Protein AF-A0A1G2I1V4-F1 (afdb_monomer_lite)

Foldseek 3Di:
DDPVVVVVVVVVVVVVVVVVVVVVVVVVVVVVVVVVVVVVVQVVVCVVVVHHSVVVVVVVVVVPDDPPDDDDDDDDDPDDDDDPDDPPPPDPDPQDACLALLLLLLVQQVVCCVVPVPDFDFLVSSVVSCCVVPVVSVVVPDVCRSVVSLVVCCVVQQKPWDFDDDDPDTTIGIHGDPNVVVSNVCNVVVVVD

Secondary structure (DSSP, 8-state):
--HHHHHHHHHHHHHHHHHHHHHHHHHHHHHHHHHHHHHHHHHHHHHHHTS-HHHHHHHHHHHTS-----------PPPPP----PPP---------TTSHHHHHHHHHHHHHHH-TT----HHHHHHHHHHH-TTTTTTS-TTHHHHHHHHHHHTTSEEEEEEEETTEEEEEEEE-HHHHHHHHHHHHTT--

Radius of gyration: 27.49 Å; chains: 1; bounding box: 77×51×75 Å

Structure (mmCIF, N/CA/C/O backbone):
data_AF-A0A1G2I1V4-F1
#
_entry.id   AF-A0A1G2I1V4-F1
#
loop_
_atom_site.group_PDB
_atom_site.id
_atom_site.type_symbol
_atom_site.label_atom_id
_atom_site.label_alt_id
_atom_site.label_comp_id
_atom_site.label_asym_id
_atom_site.label_entity_id
_atom_site.label_seq_id
_atom_site.pdbx_PDB_ins_code
_atom_site.Cartn_x
_atom_site.Cartn_y
_atom_site.Cartn_z
_atom_site.occupancy
_atom_site.B_iso_or_equiv
_atom_site.auth_seq_id
_atom_site.auth_comp_id
_atom_site.auth_asym_id
_atom_site.auth_atom_id
_atom_site.pdbx_PDB_model_num
ATOM 1 N N . MET A 1 1 ? 41.730 14.228 -43.539 1.00 66.75 1 MET A N 1
ATOM 2 C CA . MET A 1 1 ? 40.470 13.572 -43.127 1.00 66.75 1 MET A CA 1
ATOM 3 C C . MET A 1 1 ? 39.896 12.929 -44.379 1.00 66.75 1 MET A C 1
ATOM 5 O O . MET A 1 1 ? 39.747 13.649 -45.361 1.00 66.75 1 MET A O 1
ATOM 9 N N . ASN A 1 2 ? 39.733 11.602 -44.407 1.00 92.94 2 ASN A N 1
ATOM 10 C CA . ASN A 1 2 ? 39.357 10.891 -45.629 1.00 92.94 2 ASN A CA 1
ATOM 11 C C . ASN A 1 2 ? 37.846 11.032 -45.881 1.00 92.94 2 ASN A C 1
ATOM 13 O O . ASN A 1 2 ? 37.057 11.146 -44.941 1.00 92.94 2 ASN A O 1
ATOM 17 N N . ARG A 1 3 ? 37.429 11.052 -47.150 1.00 92.69 3 ARG A N 1
ATOM 18 C CA . ARG A 1 3 ? 36.011 11.195 -47.526 1.00 92.69 3 ARG A CA 1
ATOM 19 C C . ARG A 1 3 ? 35.163 10.055 -46.952 1.00 92.69 3 ARG A C 1
ATOM 21 O O . ARG A 1 3 ? 34.032 10.285 -46.534 1.00 92.69 3 ARG A O 1
ATOM 28 N N . GLU A 1 4 ? 35.725 8.852 -46.910 1.00 94.38 4 GLU A N 1
ATOM 29 C CA . GLU A 1 4 ? 35.079 7.654 -46.366 1.00 94.38 4 GLU A CA 1
ATOM 30 C C . GLU A 1 4 ? 34.812 7.774 -44.860 1.00 94.38 4 GLU A C 1
ATOM 32 O O . GLU A 1 4 ? 33.705 7.470 -44.419 1.00 94.38 4 GLU A O 1
ATOM 37 N N . ASP A 1 5 ? 35.751 8.334 -44.090 1.00 92.56 5 ASP A N 1
ATOM 38 C CA . ASP A 1 5 ? 35.584 8.548 -42.645 1.00 92.56 5 ASP A CA 1
ATOM 39 C C . ASP A 1 5 ? 34.426 9.510 -42.345 1.00 92.56 5 ASP A C 1
ATOM 41 O O . ASP A 1 5 ? 33.649 9.312 -41.410 1.00 92.56 5 ASP A O 1
ATOM 45 N N . ILE A 1 6 ? 34.295 10.573 -43.148 1.00 91.38 6 ILE A N 1
ATOM 46 C CA . ILE A 1 6 ? 33.218 11.560 -43.003 1.00 91.38 6 ILE A CA 1
ATOM 47 C C . ILE A 1 6 ? 31.864 10.901 -43.290 1.00 91.38 6 ILE A C 1
ATOM 49 O O . ILE A 1 6 ? 30.918 11.088 -42.523 1.00 91.38 6 ILE A O 1
ATOM 53 N N . LEU A 1 7 ? 31.775 10.091 -44.349 1.00 94.94 7 LEU A N 1
ATOM 54 C CA . LEU A 1 7 ? 30.547 9.376 -44.705 1.00 94.94 7 LEU A CA 1
ATOM 55 C C . LEU A 1 7 ? 30.143 8.350 -43.636 1.00 94.94 7 LEU A C 1
ATOM 57 O O . LEU A 1 7 ? 28.965 8.273 -43.287 1.00 94.94 7 LEU A O 1
ATOM 61 N N . GLN A 1 8 ? 31.101 7.620 -43.060 1.00 94.25 8 GLN A N 1
ATOM 62 C CA . GLN A 1 8 ? 30.830 6.679 -41.969 1.00 94.25 8 GLN A CA 1
ATOM 63 C C . GLN A 1 8 ? 30.348 7.383 -40.694 1.00 94.25 8 GLN A C 1
ATOM 65 O O . GLN A 1 8 ? 29.399 6.926 -40.057 1.00 94.25 8 GLN A O 1
ATOM 70 N N . ARG A 1 9 ? 30.943 8.529 -40.335 1.00 95.69 9 ARG A N 1
ATOM 71 C CA . ARG A 1 9 ? 30.494 9.320 -39.175 1.00 95.69 9 ARG A CA 1
ATOM 72 C C . ARG A 1 9 ? 29.075 9.852 -39.358 1.00 95.69 9 ARG A C 1
ATOM 74 O O . ARG A 1 9 ? 28.284 9.771 -38.422 1.00 95.69 9 ARG A O 1
ATOM 81 N N . ILE A 1 10 ? 28.740 10.346 -40.552 1.00 94.31 10 ILE A N 1
ATOM 82 C CA . ILE A 1 10 ? 27.380 10.807 -40.872 1.00 94.31 10 ILE A CA 1
ATOM 83 C C . ILE A 1 10 ? 26.383 9.645 -40.768 1.00 94.31 10 ILE A C 1
ATOM 85 O O . ILE A 1 10 ? 25.339 9.797 -40.138 1.00 94.31 10 ILE A O 1
ATOM 89 N N . ALA A 1 11 ? 26.712 8.472 -41.317 1.00 94.38 11 ALA A N 1
ATOM 90 C CA . ALA A 1 11 ? 25.855 7.290 -41.218 1.00 94.38 11 ALA A CA 1
ATOM 91 C C . ALA A 1 11 ? 25.607 6.874 -39.755 1.00 94.38 11 ALA A C 1
ATOM 93 O O . ALA A 1 11 ? 24.462 6.650 -39.366 1.00 94.38 11 ALA A O 1
ATOM 94 N N . SER A 1 12 ? 26.653 6.868 -38.921 1.00 95.81 12 SER A N 1
ATOM 95 C CA . SER A 1 12 ? 26.535 6.570 -37.487 1.00 95.81 12 SER A CA 1
ATOM 96 C C . SER A 1 12 ? 25.635 7.569 -36.752 1.00 95.81 12 SER A C 1
ATOM 98 O O . SER A 1 12 ? 24.819 7.166 -35.926 1.00 95.81 12 SER A O 1
ATOM 100 N N . GLN A 1 13 ? 25.746 8.865 -37.059 1.00 96.19 13 GLN A N 1
ATOM 101 C CA . GLN A 1 13 ? 24.892 9.892 -36.454 1.00 96.19 13 GLN A CA 1
ATOM 102 C C . GLN A 1 13 ? 23.427 9.748 -36.880 1.00 96.19 13 GLN A C 1
ATOM 104 O O . GLN A 1 13 ? 22.529 9.914 -36.057 1.00 96.19 13 GLN A O 1
ATOM 109 N N . ILE A 1 14 ? 23.165 9.389 -38.140 1.00 95.44 14 ILE A N 1
ATOM 110 C CA . ILE A 1 14 ? 21.803 9.115 -38.620 1.00 95.44 14 ILE A CA 1
ATOM 111 C C . ILE A 1 14 ? 21.189 7.930 -37.860 1.00 95.44 14 ILE A C 1
ATOM 113 O O . ILE A 1 14 ? 20.025 7.990 -37.460 1.00 95.44 14 ILE A O 1
ATOM 117 N N . ASP A 1 15 ? 21.960 6.872 -37.615 1.00 96.75 15 ASP A N 1
ATOM 118 C CA . ASP A 1 15 ? 21.483 5.714 -36.854 1.00 96.75 15 ASP A CA 1
ATOM 119 C C . ASP A 1 15 ? 21.223 6.038 -35.376 1.00 96.75 15 ASP A C 1
ATOM 121 O O . ASP A 1 15 ? 20.257 5.537 -34.794 1.00 96.75 15 ASP A O 1
ATOM 125 N N . GLU A 1 16 ? 22.031 6.903 -34.759 1.00 96.88 16 GLU A N 1
ATOM 126 C CA . GLU A 1 16 ? 21.766 7.415 -33.410 1.00 96.88 16 GLU A CA 1
ATOM 127 C C . GLU A 1 16 ? 20.468 8.226 -33.350 1.00 96.88 16 GLU A C 1
ATOM 129 O O . GLU A 1 16 ? 19.647 8.002 -32.457 1.00 96.88 16 GLU A O 1
ATOM 134 N N . VAL A 1 17 ? 20.228 9.102 -34.331 1.00 96.19 17 VAL A N 1
ATOM 135 C CA . VAL A 1 17 ? 18.982 9.879 -34.422 1.00 96.19 17 VAL A CA 1
ATOM 136 C C . VAL A 1 17 ? 17.769 8.955 -34.555 1.00 96.19 17 VAL A C 1
ATOM 138 O O . VAL A 1 17 ? 16.800 9.118 -33.814 1.00 96.19 17 VAL A O 1
ATOM 141 N N . LYS A 1 18 ? 17.837 7.919 -35.402 1.00 96.38 18 LYS A N 1
ATOM 142 C CA . LYS A 1 18 ? 16.755 6.923 -35.534 1.00 96.38 18 LYS A CA 1
ATOM 143 C C . LYS A 1 18 ? 16.484 6.169 -34.229 1.00 96.38 18 LYS A C 1
ATOM 145 O O . LYS A 1 18 ? 15.330 5.912 -33.882 1.00 96.38 18 LYS A O 1
ATOM 150 N N . LYS A 1 19 ? 17.533 5.813 -33.479 1.00 97.00 19 LYS A N 1
ATOM 151 C CA . LYS A 1 19 ? 17.385 5.170 -32.160 1.00 97.00 19 LYS A CA 1
ATOM 152 C C . LYS A 1 19 ? 16.692 6.097 -31.159 1.00 97.00 19 LYS A C 1
ATOM 154 O O . LYS A 1 19 ? 15.828 5.635 -30.411 1.00 97.00 19 LYS A O 1
ATOM 159 N N . LEU A 1 20 ? 17.044 7.383 -31.153 1.00 97.00 20 LEU A N 1
ATOM 160 C CA . LEU A 1 20 ? 16.419 8.386 -30.287 1.00 97.00 20 LEU A CA 1
ATOM 161 C C . LEU A 1 20 ? 14.949 8.620 -30.643 1.00 97.00 20 LEU A C 1
ATOM 163 O O . LEU A 1 20 ? 14.112 8.682 -29.745 1.00 97.00 20 LEU A O 1
ATOM 167 N N . GLU A 1 21 ? 14.617 8.676 -31.931 1.00 96.50 21 GLU A N 1
ATOM 168 C CA . GLU A 1 21 ? 13.237 8.802 -32.404 1.00 96.50 21 GLU A CA 1
ATOM 169 C C . GLU A 1 21 ? 12.372 7.618 -31.939 1.00 96.50 21 GLU A C 1
ATOM 171 O O . GLU A 1 21 ? 11.285 7.803 -31.385 1.00 96.50 21 GLU A O 1
ATOM 176 N N . LEU A 1 22 ? 12.892 6.391 -32.045 1.00 94.88 22 LEU A N 1
ATOM 177 C CA . LEU A 1 22 ? 12.201 5.192 -31.567 1.00 94.88 22 LEU A CA 1
ATOM 178 C C . LEU A 1 22 ? 12.037 5.177 -30.036 1.00 94.88 22 LEU A C 1
ATOM 180 O O . LEU A 1 22 ? 11.004 4.739 -29.520 1.00 94.88 22 LEU A O 1
ATOM 184 N N . ALA A 1 23 ? 13.030 5.672 -29.292 1.00 95.38 23 ALA A N 1
ATOM 185 C CA . ALA A 1 23 ? 12.936 5.831 -27.841 1.00 95.38 23 ALA A CA 1
ATOM 186 C C . ALA A 1 23 ? 11.884 6.883 -27.443 1.00 95.38 23 ALA A C 1
ATOM 188 O O . ALA A 1 23 ? 11.081 6.633 -26.540 1.00 95.38 23 ALA A O 1
ATOM 189 N N . LEU A 1 24 ? 11.831 8.018 -28.147 1.00 95.81 24 LEU A N 1
ATOM 190 C CA . LEU A 1 24 ? 10.810 9.055 -27.968 1.00 95.81 24 LEU A CA 1
ATOM 191 C C . LEU A 1 24 ? 9.403 8.526 -28.261 1.00 95.81 24 LEU A C 1
ATOM 193 O O . LEU A 1 24 ? 8.486 8.772 -27.478 1.00 95.81 24 LEU A O 1
ATOM 197 N N . GLY A 1 25 ? 9.236 7.731 -29.321 1.00 95.50 25 GLY A N 1
ATOM 198 C CA . GLY A 1 25 ? 7.968 7.065 -29.628 1.00 95.50 25 GLY A CA 1
ATOM 199 C C . GLY A 1 25 ? 7.484 6.170 -28.481 1.00 95.50 25 GLY A C 1
ATOM 200 O O . GLY A 1 25 ? 6.333 6.270 -28.047 1.00 95.50 25 GLY A O 1
ATOM 201 N N . LYS A 1 26 ? 8.380 5.352 -27.910 1.00 97.00 26 LYS A N 1
ATOM 202 C CA . LYS A 1 26 ? 8.072 4.516 -26.734 1.00 97.00 26 LYS A CA 1
ATOM 203 C C . LYS A 1 26 ? 7.701 5.352 -25.505 1.00 97.00 26 LYS A C 1
ATOM 205 O O . LYS A 1 26 ? 6.753 5.006 -24.799 1.00 97.00 26 LYS A O 1
ATOM 210 N N . LEU A 1 27 ? 8.416 6.449 -25.248 1.00 96.19 27 LEU A N 1
ATOM 211 C CA . LEU A 1 27 ? 8.115 7.358 -24.136 1.00 96.19 27 LEU A CA 1
ATOM 212 C C . LEU A 1 27 ? 6.749 8.032 -24.299 1.00 96.19 27 LEU A C 1
ATOM 214 O O . LEU A 1 27 ? 5.979 8.068 -23.340 1.00 96.19 27 LEU A O 1
ATOM 218 N N . ASN A 1 28 ? 6.413 8.492 -25.504 1.00 94.12 28 ASN A N 1
ATOM 219 C CA . ASN A 1 28 ? 5.101 9.070 -25.797 1.00 94.12 28 ASN A CA 1
ATOM 220 C C . ASN A 1 28 ? 3.975 8.049 -25.613 1.00 94.12 28 ASN A C 1
ATOM 222 O O . ASN A 1 28 ? 2.977 8.351 -24.962 1.00 94.12 28 ASN A O 1
ATOM 226 N N . SER A 1 29 ? 4.156 6.815 -26.091 1.00 93.44 29 SER A N 1
ATOM 227 C CA . SER A 1 29 ? 3.189 5.739 -25.846 1.00 93.44 29 SER A CA 1
ATOM 228 C C . SER A 1 29 ? 2.990 5.484 -24.348 1.00 93.44 29 SER A C 1
ATOM 230 O O . SER A 1 29 ? 1.856 5.335 -23.893 1.00 93.44 29 SER A O 1
ATOM 232 N N . LYS A 1 30 ? 4.074 5.472 -23.561 1.00 95.88 30 LYS A N 1
ATOM 233 C CA . LYS A 1 30 ? 4.004 5.290 -22.105 1.00 95.88 30 LYS A CA 1
ATOM 234 C C . LYS A 1 30 ? 3.308 6.462 -21.409 1.00 95.88 30 LYS A C 1
ATOM 236 O O . LYS A 1 30 ? 2.518 6.235 -20.497 1.00 95.88 30 LYS A O 1
ATOM 241 N N . ARG A 1 31 ? 3.563 7.701 -21.843 1.00 95.62 31 ARG A N 1
ATOM 242 C CA . ARG A 1 31 ? 2.873 8.902 -21.345 1.00 95.62 31 ARG A CA 1
ATOM 243 C C . ARG A 1 31 ? 1.366 8.809 -21.585 1.00 95.62 31 ARG A C 1
ATOM 245 O O . ARG A 1 31 ? 0.598 9.068 -20.665 1.00 95.62 31 ARG A O 1
ATOM 252 N N . ASN A 1 32 ? 0.957 8.399 -22.784 1.00 95.00 32 ASN A N 1
ATOM 253 C CA . ASN A 1 32 ? -0.458 8.250 -23.125 1.00 95.00 32 ASN A CA 1
ATOM 254 C C . ASN A 1 32 ? -1.135 7.177 -22.263 1.00 95.00 32 ASN A C 1
ATOM 256 O O . ASN A 1 32 ? -2.223 7.416 -21.744 1.00 95.00 32 ASN A O 1
ATOM 260 N N . GLN A 1 33 ? -0.469 6.039 -22.042 1.00 94.19 33 GLN A N 1
ATOM 261 C CA . GLN A 1 33 ? -0.990 4.993 -21.160 1.00 94.19 33 GLN A CA 1
ATOM 262 C C . GLN A 1 33 ? -1.151 5.490 -19.718 1.00 94.19 33 GLN A C 1
ATOM 264 O O . GLN A 1 33 ? -2.209 5.315 -19.128 1.00 94.19 33 GLN A O 1
ATOM 269 N N . LEU A 1 34 ? -0.140 6.168 -19.165 1.00 94.81 34 LEU A N 1
ATOM 270 C CA . LEU A 1 34 ? -0.213 6.717 -17.806 1.00 94.81 34 LEU A CA 1
ATOM 271 C C . LEU A 1 34 ? -1.325 7.760 -17.654 1.00 94.81 34 LEU A C 1
ATOM 273 O O . LEU A 1 34 ? -1.994 7.787 -16.625 1.00 94.81 34 LEU A O 1
ATOM 277 N N . SER A 1 35 ? -1.535 8.600 -18.672 1.00 95.19 35 SER A N 1
ATOM 278 C CA . SER A 1 35 ? -2.628 9.577 -18.677 1.00 95.19 35 SER A CA 1
ATOM 279 C C . SER A 1 35 ? -3.993 8.890 -18.646 1.00 95.19 35 SER A C 1
ATOM 281 O O . SER A 1 35 ? -4.878 9.325 -17.914 1.00 95.19 35 SER A O 1
ATOM 283 N N . LYS A 1 36 ? -4.155 7.803 -19.411 1.00 96.12 36 LYS A N 1
ATOM 284 C CA . LYS A 1 36 ? -5.388 7.013 -19.429 1.00 96.12 36 LYS A CA 1
ATOM 285 C C . LYS A 1 36 ? -5.626 6.317 -18.087 1.00 96.12 36 LYS A C 1
ATOM 287 O O . LYS A 1 36 ? -6.702 6.458 -17.516 1.00 96.12 36 LYS A O 1
ATOM 292 N N . ASP A 1 37 ? -4.607 5.647 -17.550 1.00 96.50 37 ASP A N 1
ATOM 293 C CA . ASP A 1 37 ? -4.681 4.962 -16.256 1.00 96.50 37 ASP A CA 1
ATOM 294 C C . ASP A 1 37 ? -5.013 5.935 -15.110 1.00 96.50 37 ASP A C 1
ATOM 296 O O . ASP A 1 37 ? -5.723 5.576 -14.168 1.00 96.50 37 ASP A O 1
ATOM 300 N N . TYR A 1 38 ? -4.486 7.164 -15.164 1.00 95.88 38 TYR A N 1
ATOM 301 C CA . TYR A 1 38 ? -4.790 8.212 -14.190 1.00 95.88 38 TYR A CA 1
ATOM 302 C C . TYR A 1 38 ? -6.267 8.607 -14.233 1.00 95.88 38 TYR A C 1
ATOM 304 O O . TYR A 1 38 ? -6.930 8.565 -13.197 1.00 95.88 38 TYR A O 1
ATOM 312 N N . GLU A 1 39 ? -6.795 8.930 -15.416 1.00 96.06 39 GLU A N 1
ATOM 313 C CA . GLU A 1 39 ? -8.205 9.296 -15.579 1.00 96.06 39 GLU A CA 1
ATOM 314 C C . GLU A 1 39 ? -9.138 8.148 -15.174 1.00 96.06 39 GLU A C 1
ATOM 316 O O . GLU A 1 39 ? -10.129 8.361 -14.478 1.00 96.06 39 GLU A O 1
ATOM 321 N N . GLU A 1 40 ? -8.813 6.901 -15.522 1.00 95.62 40 GLU A N 1
ATOM 322 C CA . GLU A 1 40 ? -9.594 5.734 -15.097 1.00 95.62 40 GLU A CA 1
ATOM 323 C C . GLU A 1 40 ? -9.643 5.593 -13.569 1.00 95.62 40 GLU A C 1
ATOM 325 O O . GLU A 1 40 ? -10.715 5.368 -12.996 1.00 95.62 40 GLU A O 1
ATOM 330 N N . LYS A 1 41 ? -8.499 5.763 -12.894 1.00 93.31 41 LYS A N 1
ATOM 331 C CA . LYS A 1 41 ? -8.414 5.701 -11.427 1.00 93.31 41 LYS A CA 1
ATOM 332 C C . LYS A 1 41 ? -9.122 6.869 -10.754 1.00 93.31 41 LYS A C 1
ATOM 334 O O . LYS A 1 41 ? -9.814 6.643 -9.762 1.00 93.31 41 LYS A O 1
ATOM 339 N N . LYS A 1 42 ? -8.987 8.082 -11.292 1.00 93.00 42 LYS A N 1
ATOM 340 C CA . LYS A 1 42 ? -9.716 9.272 -10.840 1.00 93.00 42 LYS A CA 1
ATOM 341 C C . LYS A 1 42 ? -11.225 9.025 -10.899 1.00 93.00 42 LYS A C 1
ATOM 343 O O . LYS A 1 42 ? -11.889 9.079 -9.868 1.00 93.00 42 LYS A O 1
ATOM 348 N N . ASN A 1 43 ? -11.734 8.619 -12.062 1.00 92.88 43 ASN A N 1
ATOM 349 C CA . ASN A 1 43 ? -13.154 8.324 -12.277 1.00 92.88 43 ASN A C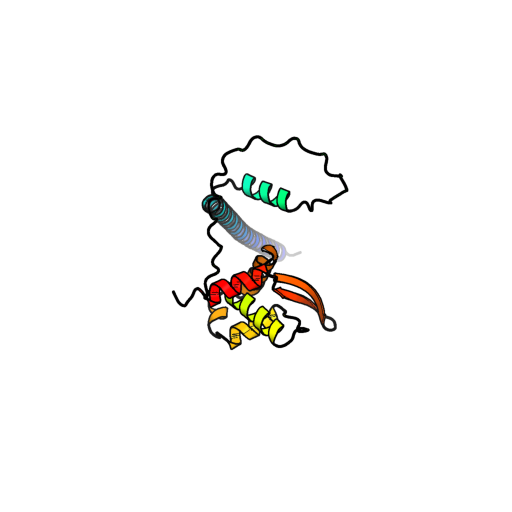A 1
ATOM 350 C C . ASN A 1 43 ? -13.663 7.167 -11.402 1.00 92.88 43 ASN A C 1
ATOM 352 O O . ASN A 1 43 ? -14.835 7.110 -11.030 1.00 92.88 43 ASN A O 1
ATOM 356 N N . LEU A 1 44 ? -12.822 6.171 -11.108 1.00 93.38 44 LEU A N 1
ATOM 357 C CA . LEU A 1 44 ? -13.174 5.108 -10.167 1.00 93.38 44 LEU A CA 1
ATOM 358 C C . LEU A 1 44 ? -13.323 5.655 -8.742 1.00 93.38 44 LEU A C 1
ATOM 360 O O . LEU A 1 44 ? -14.286 5.300 -8.064 1.00 93.38 44 LEU A O 1
ATOM 364 N N . LEU A 1 45 ? -12.403 6.516 -8.302 1.00 89.44 45 LEU A N 1
ATOM 365 C CA . LEU A 1 45 ? -12.452 7.120 -6.972 1.00 89.44 45 LEU A CA 1
ATOM 366 C C . LEU A 1 45 ? -13.699 7.997 -6.809 1.00 89.44 45 LEU A C 1
ATOM 368 O O . LEU A 1 45 ? -14.426 7.843 -5.831 1.00 89.44 45 LEU A O 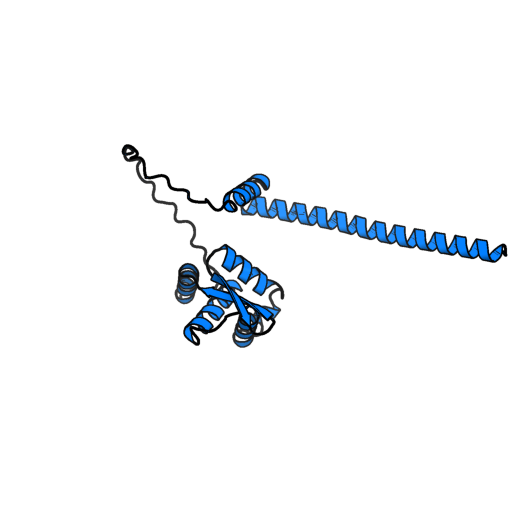1
ATOM 372 N N . GLU A 1 46 ? -13.989 8.839 -7.802 1.00 92.25 46 GLU A N 1
ATOM 373 C CA . GLU A 1 46 ? -15.189 9.682 -7.823 1.00 92.25 46 GLU A CA 1
ATOM 374 C C . GLU A 1 46 ? -16.470 8.844 -7.705 1.00 92.25 46 GLU A C 1
ATOM 376 O O . GLU A 1 46 ? -17.349 9.147 -6.897 1.00 92.25 46 GLU A O 1
ATOM 381 N N . ARG A 1 47 ? -16.553 7.721 -8.434 1.00 91.56 47 ARG A N 1
ATOM 382 C CA . ARG A 1 47 ? -17.690 6.786 -8.355 1.00 91.56 47 ARG A CA 1
ATOM 383 C C . ARG A 1 47 ? -17.819 6.105 -6.996 1.00 91.56 47 ARG A C 1
ATOM 385 O O . ARG A 1 47 ? -18.932 5.975 -6.495 1.00 91.56 47 ARG A O 1
ATOM 392 N N . ILE A 1 48 ? -16.711 5.645 -6.413 1.00 89.50 48 ILE A N 1
ATOM 393 C CA . ILE A 1 48 ? -16.717 4.972 -5.103 1.00 89.50 48 ILE A CA 1
ATOM 394 C C . ILE A 1 48 ? -17.133 5.947 -4.000 1.00 89.50 48 ILE A C 1
ATOM 396 O O . ILE A 1 48 ? -17.869 5.567 -3.089 1.00 89.50 48 ILE A O 1
ATOM 400 N N . CYS A 1 49 ? -16.664 7.190 -4.071 1.00 88.31 49 CYS A N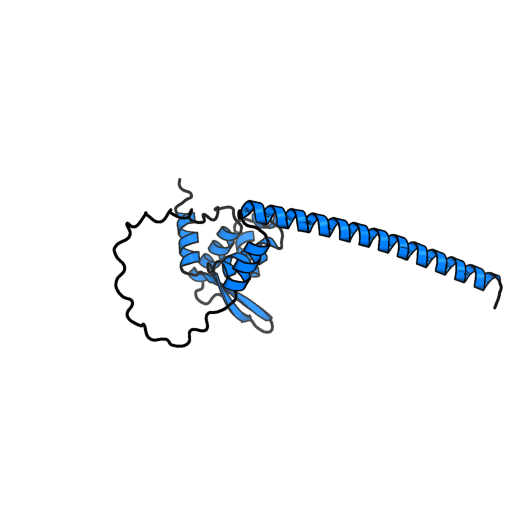 1
ATOM 401 C CA . CYS A 1 49 ? -16.915 8.187 -3.042 1.00 88.31 49 CYS A CA 1
ATOM 402 C C . CYS A 1 49 ? -18.204 8.991 -3.261 1.00 88.31 49 CYS A C 1
ATOM 404 O O . CYS A 1 49 ? -18.664 9.635 -2.321 1.00 88.31 49 CYS A O 1
ATOM 406 N N . GLY A 1 50 ? -18.793 8.954 -4.461 1.00 91.38 50 GLY A N 1
ATOM 407 C CA . GLY A 1 50 ? -19.983 9.739 -4.800 1.00 91.38 50 GLY A CA 1
ATOM 408 C C . GLY A 1 50 ? -19.744 11.252 -4.746 1.00 91.38 50 GLY A C 1
ATOM 409 O O . GLY A 1 50 ? -20.673 12.000 -4.455 1.00 91.38 50 GLY A O 1
ATOM 410 N N . ALA A 1 51 ? -18.505 11.689 -4.974 1.00 86.62 51 ALA A N 1
ATOM 411 C CA . ALA A 1 51 ? -18.061 13.079 -4.898 1.00 86.62 51 ALA A CA 1
ATOM 412 C C . ALA A 1 51 ? -17.034 13.351 -6.003 1.00 86.62 51 ALA A C 1
ATOM 414 O O . ALA A 1 51 ? -16.372 12.416 -6.465 1.00 86.62 51 ALA A O 1
ATOM 415 N N . SER A 1 52 ? -16.902 14.608 -6.433 1.00 92.31 52 SER A N 1
ATOM 416 C CA . SER A 1 52 ? -15.920 14.963 -7.460 1.00 92.31 52 SER A CA 1
ATOM 417 C C . SER A 1 52 ? -14.491 14.849 -6.922 1.00 92.31 52 SER A C 1
ATOM 419 O O . SER A 1 52 ? -14.249 14.920 -5.715 1.00 92.31 52 SER A O 1
ATOM 421 N N . TRP A 1 53 ? -13.513 14.681 -7.811 1.00 87.88 53 TRP A N 1
ATOM 422 C CA . TRP A 1 53 ? -12.107 14.589 -7.425 1.00 87.88 53 TRP A CA 1
ATOM 423 C C . TRP A 1 53 ? -11.612 15.838 -6.685 1.00 87.88 53 TRP A C 1
ATOM 425 O O . TRP A 1 53 ? -10.800 15.730 -5.766 1.00 87.88 53 TRP A O 1
ATOM 435 N N . GLU A 1 54 ? -12.121 17.011 -7.058 1.00 89.38 54 GLU A N 1
ATOM 436 C CA . GLU A 1 54 ? -11.803 18.289 -6.414 1.00 89.38 54 GLU A CA 1
ATOM 437 C C . GLU A 1 54 ? -12.372 18.363 -4.991 1.00 89.38 54 GLU A C 1
ATOM 439 O O . GLU A 1 54 ? -11.676 18.807 -4.074 1.00 89.38 54 GLU A O 1
ATOM 444 N N . ASP A 1 55 ? -13.582 17.839 -4.772 1.00 87.38 55 ASP A N 1
ATOM 445 C CA . ASP A 1 55 ? -14.183 17.740 -3.435 1.00 87.38 55 ASP A CA 1
ATOM 446 C C . ASP A 1 55 ? -13.394 16.777 -2.538 1.00 87.38 55 ASP A C 1
ATOM 448 O O . ASP A 1 55 ? -13.155 17.059 -1.361 1.00 87.38 55 ASP A O 1
ATOM 452 N N . LEU A 1 56 ? -12.946 15.647 -3.099 1.00 85.06 56 LEU A N 1
ATOM 453 C CA . LEU A 1 56 ? -12.151 14.650 -2.378 1.00 85.06 56 LEU A CA 1
ATOM 454 C C . LEU A 1 56 ? -10.797 15.211 -1.936 1.00 85.06 56 LEU A C 1
ATOM 456 O O . LEU A 1 56 ? -10.376 14.973 -0.802 1.00 85.06 56 LEU A O 1
ATOM 460 N N . TRP A 1 57 ? -10.137 15.988 -2.797 1.00 81.38 57 TRP A N 1
ATOM 461 C CA . TRP A 1 57 ? -8.884 16.662 -2.456 1.00 81.38 57 TRP A CA 1
ATOM 462 C C . TRP A 1 57 ? -9.070 17.787 -1.445 1.00 81.38 57 TRP A C 1
ATOM 464 O O . TRP A 1 57 ? -8.316 17.868 -0.477 1.00 81.38 57 TRP A O 1
ATOM 474 N N . SER A 1 58 ? -10.116 18.596 -1.606 1.00 80.25 58 SER A N 1
ATOM 475 C CA . SER A 1 58 ? -10.431 19.679 -0.670 1.00 80.25 58 SER A CA 1
ATOM 476 C C . SER A 1 58 ? -10.722 19.141 0.737 1.00 80.25 58 SER A C 1
ATOM 478 O O . SER A 1 58 ? -10.278 19.709 1.734 1.00 80.25 58 SER A O 1
ATOM 480 N N . ALA A 1 59 ? -11.398 17.992 0.837 1.00 73.94 59 ALA A N 1
ATOM 481 C CA . ALA A 1 59 ? -11.629 17.308 2.107 1.00 73.94 59 ALA A CA 1
ATOM 482 C C . ALA A 1 59 ? -10.334 16.762 2.744 1.00 73.94 59 ALA A C 1
ATOM 484 O O . ALA A 1 59 ? -10.208 16.747 3.971 1.00 73.94 59 ALA A O 1
ATOM 485 N N . MET A 1 60 ? -9.357 16.336 1.935 1.00 72.56 60 MET A N 1
ATOM 486 C CA . MET A 1 60 ? -8.046 15.890 2.421 1.00 72.56 60 MET A CA 1
ATOM 487 C C . MET A 1 60 ? -7.170 17.045 2.920 1.00 72.56 60 MET A C 1
ATOM 489 O O . MET A 1 60 ? -6.494 16.876 3.935 1.00 72.56 60 MET A O 1
ATOM 493 N N . ASP A 1 61 ? -7.210 18.207 2.266 1.00 69.25 61 ASP A N 1
ATOM 494 C CA . ASP A 1 61 ? -6.467 19.401 2.695 1.00 69.25 61 ASP A CA 1
ATOM 495 C C . ASP A 1 61 ? -6.992 19.954 4.028 1.00 69.25 61 ASP A C 1
ATOM 497 O O . ASP A 1 61 ? -6.215 20.375 4.888 1.00 69.25 61 ASP A O 1
ATOM 501 N N . VAL A 1 62 ? -8.307 19.880 4.259 1.00 57.88 62 VAL A N 1
ATOM 502 C CA . VAL A 1 62 ? -8.914 20.241 5.552 1.00 57.88 62 VAL A CA 1
ATOM 503 C C . VAL A 1 62 ? -8.499 19.259 6.653 1.00 57.88 62 VAL A C 1
ATOM 505 O O . VAL A 1 62 ? -8.213 19.678 7.772 1.00 57.88 62 VAL A O 1
ATOM 508 N N . ALA A 1 63 ? -8.385 17.965 6.340 1.00 55.03 63 ALA A N 1
ATOM 509 C CA . ALA A 1 63 ? -7.952 16.943 7.296 1.00 55.03 63 ALA A CA 1
ATOM 510 C C . ALA A 1 63 ? -6.451 17.014 7.656 1.00 55.03 63 ALA A C 1
ATOM 512 O O . ALA A 1 63 ? -6.024 16.356 8.608 1.00 55.03 63 ALA A O 1
ATOM 513 N N . GLN A 1 64 ? -5.648 17.788 6.914 1.00 56.75 64 GLN A N 1
ATOM 514 C CA . GLN A 1 64 ? -4.207 17.956 7.139 1.00 56.75 64 GLN A CA 1
ATOM 515 C C . GLN A 1 64 ? -3.822 19.196 7.954 1.00 56.75 64 GLN A C 1
ATOM 517 O O . GLN A 1 64 ? -2.649 19.320 8.308 1.00 56.75 64 GLN A O 1
ATOM 522 N N . LYS A 1 65 ? -4.757 20.086 8.310 1.00 46.38 65 LYS A N 1
ATOM 523 C CA . LYS A 1 65 ? -4.476 21.114 9.321 1.00 46.38 65 LYS A CA 1
ATOM 524 C C . LYS A 1 65 ? -4.608 20.477 10.707 1.00 46.38 65 LYS A C 1
ATOM 526 O O . LYS A 1 65 ? -5.729 20.152 11.098 1.00 46.38 65 LYS A O 1
ATOM 531 N N . PRO A 1 66 ? -3.515 20.271 11.469 1.00 46.84 66 PRO A N 1
ATOM 532 C CA . PRO A 1 66 ? -3.680 20.126 12.902 1.00 46.84 66 PRO A CA 1
ATOM 533 C C . PRO A 1 66 ? -4.322 21.431 13.371 1.00 46.84 66 PRO A C 1
ATOM 535 O O . PRO A 1 66 ? -3.791 22.512 13.120 1.00 46.84 66 PRO A O 1
ATOM 538 N N . GLU A 1 67 ? -5.503 21.349 13.973 1.00 47.81 67 GLU A N 1
ATOM 539 C CA . GLU A 1 67 ? -5.973 22.436 14.818 1.00 47.81 67 GLU A CA 1
ATOM 540 C C . GLU A 1 67 ? -4.932 22.589 15.932 1.00 47.81 67 GLU A C 1
ATOM 542 O O . GLU A 1 67 ? -4.915 21.821 16.894 1.00 47.81 67 GLU A O 1
ATOM 547 N N . ASP A 1 68 ? -4.013 23.541 15.759 1.00 41.16 68 ASP A N 1
ATOM 548 C CA . ASP A 1 68 ? -3.315 24.161 16.874 1.00 41.16 68 ASP A CA 1
ATOM 549 C C . ASP A 1 68 ? -4.404 24.779 17.752 1.00 41.16 68 ASP A C 1
ATOM 551 O O . ASP A 1 68 ? -4.965 25.838 17.458 1.00 41.16 68 ASP A O 1
ATOM 555 N N . SER A 1 69 ? -4.763 24.051 18.807 1.00 45.56 69 SER A N 1
ATOM 556 C CA . SER A 1 69 ? -5.646 24.535 19.850 1.00 45.56 69 SER A CA 1
ATOM 557 C C . SER A 1 69 ? -4.903 25.617 20.631 1.00 45.56 69 SER A C 1
ATOM 559 O O . SER A 1 69 ? -4.093 25.320 21.509 1.00 45.56 69 SER A O 1
ATOM 561 N N . SER A 1 70 ? -5.174 26.877 20.310 1.00 52.06 70 SER A N 1
ATOM 562 C CA . SER A 1 70 ? -4.912 27.986 21.222 1.00 52.06 70 SER A CA 1
ATOM 563 C C . SER A 1 70 ? -6.195 28.285 21.981 1.00 52.06 70 SER A C 1
ATOM 565 O O . SER A 1 70 ? -7.231 28.541 21.369 1.00 52.06 70 SER A O 1
ATOM 567 N N . ASP A 1 71 ? -6.073 28.249 23.305 1.00 51.53 71 ASP A N 1
ATOM 568 C CA . ASP A 1 71 ? -7.017 28.700 24.324 1.00 51.53 71 ASP A CA 1
ATOM 569 C C . ASP A 1 71 ? -8.112 29.642 23.816 1.00 51.53 71 ASP A C 1
ATOM 571 O O . ASP A 1 71 ? -7.880 30.787 23.421 1.00 51.53 71 ASP A O 1
ATOM 575 N N . SER A 1 72 ? -9.347 29.173 23.900 1.00 46.69 72 SER A N 1
ATOM 576 C CA . SER A 1 72 ? -10.508 30.040 24.007 1.00 46.69 72 SER A CA 1
ATOM 577 C C . SER A 1 72 ? -11.441 29.392 25.012 1.00 46.69 72 SER A C 1
ATOM 579 O O . SER A 1 72 ? -12.050 28.357 24.738 1.00 46.69 72 SER A O 1
ATOM 581 N N . GLU A 1 73 ? -11.503 29.988 26.202 1.00 49.69 73 GLU A N 1
ATOM 582 C CA . GLU A 1 73 ? -12.478 29.649 27.232 1.00 49.69 73 GLU A CA 1
ATOM 583 C C . GLU A 1 73 ? -13.890 29.536 26.628 1.00 49.69 73 GLU A C 1
ATOM 585 O O . GLU A 1 73 ? -14.260 30.310 25.733 1.00 49.69 73 GLU A O 1
ATOM 590 N N . PRO A 1 74 ? -14.722 28.598 27.109 1.00 44.97 74 PRO A N 1
ATOM 591 C CA . PRO A 1 74 ? -16.028 28.373 26.522 1.00 44.97 74 PRO A CA 1
ATOM 592 C C . PRO A 1 74 ? -16.959 29.544 26.858 1.00 44.97 74 PRO A C 1
ATOM 594 O O . PRO A 1 74 ? -17.487 29.652 27.967 1.00 44.97 74 PRO A O 1
ATOM 597 N N . LYS A 1 75 ? -17.230 30.413 25.876 1.00 56.25 75 LYS A N 1
ATOM 598 C CA . LYS A 1 75 ? -18.383 31.320 25.943 1.00 56.25 75 LYS A CA 1
ATOM 599 C C . LYS A 1 75 ? -19.656 30.475 26.031 1.00 56.25 75 LYS A C 1
ATOM 601 O O . LYS A 1 75 ? -19.937 29.679 25.138 1.00 56.25 75 LYS A O 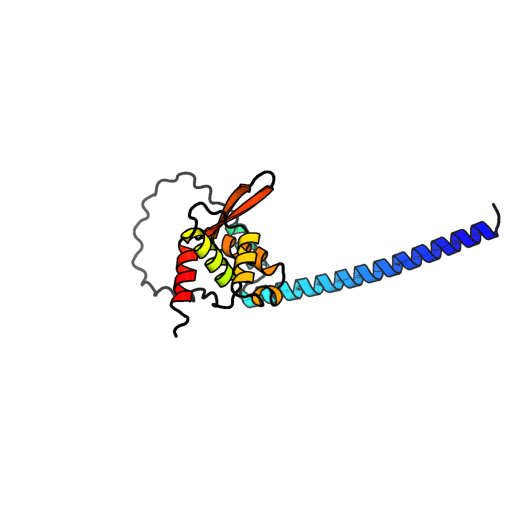1
ATOM 606 N N . LYS A 1 76 ? -20.437 30.669 27.102 1.00 48.56 76 LYS A N 1
ATOM 607 C CA . LYS A 1 76 ? -21.785 30.101 27.272 1.00 48.56 76 LYS A CA 1
ATOM 608 C C . LYS A 1 76 ? -22.643 30.417 26.043 1.00 48.56 76 LYS A C 1
ATOM 610 O O . LYS A 1 76 ? -23.036 31.563 25.831 1.00 48.56 76 LYS A O 1
ATOM 615 N N . VAL A 1 77 ? -22.935 29.385 25.260 1.00 52.72 77 VAL A N 1
ATOM 616 C CA . VAL A 1 77 ? -23.898 29.419 24.157 1.00 52.72 77 VAL A CA 1
ATOM 617 C C . VAL A 1 77 ? -25.309 29.287 24.751 1.00 52.72 77 VAL A C 1
ATOM 619 O O . VAL A 1 77 ? -25.515 28.414 25.597 1.00 52.72 77 VAL A O 1
ATOM 622 N N . PRO A 1 78 ? -26.280 30.135 24.366 1.00 54.12 78 PRO A N 1
ATOM 623 C CA . PRO A 1 78 ? -27.666 29.991 24.804 1.00 54.12 78 PRO A CA 1
ATOM 624 C C . PRO A 1 78 ? -28.277 28.677 24.292 1.00 54.12 78 PRO A C 1
ATOM 626 O O . PRO A 1 78 ? -28.031 28.265 23.158 1.00 54.12 78 PRO A O 1
ATOM 629 N N . GLU A 1 79 ? -29.062 28.019 25.148 1.00 53.12 79 GLU A N 1
ATOM 630 C CA . GLU A 1 79 ? -29.618 26.683 24.912 1.00 53.12 79 GLU A CA 1
ATOM 631 C C . GLU A 1 79 ? -30.412 26.589 23.593 1.00 53.12 79 GLU A C 1
ATOM 633 O O . GLU A 1 79 ? -31.358 27.355 23.373 1.00 53.12 79 GLU A O 1
ATOM 638 N N . PRO A 1 80 ? -30.088 25.624 22.713 1.00 45.59 80 PRO A N 1
ATOM 639 C CA . PRO A 1 80 ? -30.874 25.373 21.518 1.00 45.59 80 PRO A CA 1
ATOM 640 C C . PRO A 1 80 ? -32.208 24.705 21.876 1.00 45.59 80 PRO A C 1
ATOM 642 O O . PRO A 1 80 ? -32.263 23.691 22.576 1.00 45.59 80 PRO A O 1
ATOM 645 N N . LYS A 1 81 ? -33.305 25.251 21.334 1.00 59.59 81 LYS A N 1
ATOM 646 C CA . LYS A 1 81 ? -34.624 24.602 21.322 1.00 59.59 81 LYS A CA 1
ATOM 647 C C . LYS A 1 81 ? -34.474 23.181 20.769 1.00 59.59 81 LYS A C 1
ATOM 649 O O . LYS A 1 81 ? -33.911 23.001 19.692 1.00 59.59 81 LYS A O 1
ATOM 654 N N . ARG A 1 82 ? -34.987 22.191 21.511 1.00 50.72 82 ARG A N 1
ATOM 655 C CA . ARG A 1 82 ? -34.948 20.756 21.177 1.00 50.72 82 ARG A CA 1
ATOM 656 C C . ARG A 1 82 ? -35.420 20.505 19.740 1.00 50.72 82 ARG A C 1
ATOM 658 O O . ARG A 1 82 ? -36.617 20.403 19.484 1.00 50.72 82 ARG A O 1
ATOM 665 N N . ALA A 1 83 ? -34.473 20.356 18.820 1.00 52.16 83 ALA A N 1
ATOM 666 C CA . ALA A 1 83 ? -34.706 19.695 17.549 1.00 52.16 83 ALA A CA 1
ATOM 667 C C . ALA A 1 83 ? -34.836 18.191 17.826 1.00 52.16 83 ALA A C 1
ATOM 669 O O . ALA A 1 83 ? -34.001 17.605 18.520 1.00 52.16 83 ALA A O 1
ATOM 670 N N . GLN A 1 84 ? -35.910 17.579 17.327 1.00 55.12 84 GLN A N 1
ATOM 671 C CA . GLN A 1 84 ? -36.131 16.140 17.429 1.00 55.12 84 GLN A CA 1
ATOM 672 C C . GLN A 1 84 ? -34.933 15.399 16.833 1.00 55.12 84 GLN A C 1
ATOM 674 O O . GLN A 1 84 ? -34.625 15.516 15.648 1.00 55.12 84 GLN A O 1
ATOM 679 N N . THR A 1 85 ? -34.240 14.652 17.686 1.00 49.50 85 THR A N 1
ATOM 680 C CA . THR A 1 85 ? -33.058 13.877 17.333 1.00 49.50 85 THR A CA 1
ATOM 681 C C . THR A 1 85 ? -33.486 12.721 16.431 1.00 49.50 85 THR A C 1
ATOM 683 O O . THR A 1 85 ? -33.956 11.687 16.905 1.00 49.50 85 THR A O 1
ATOM 686 N N . GLN A 1 86 ? -33.351 12.885 15.112 1.00 51.66 86 GLN A N 1
ATOM 687 C CA . GLN A 1 86 ? -33.338 11.737 14.211 1.00 51.66 86 GLN A CA 1
ATOM 688 C C . GLN A 1 86 ? -32.178 10.834 14.639 1.00 51.66 86 GLN A C 1
ATOM 690 O O . GLN A 1 86 ? -31.049 11.300 14.806 1.00 51.66 86 GLN A O 1
ATOM 695 N N . LYS A 1 87 ? -32.473 9.549 14.873 1.00 50.53 87 LYS A N 1
ATOM 696 C CA . LYS A 1 87 ? -31.469 8.540 15.228 1.00 50.53 87 LYS A CA 1
ATOM 697 C C . LYS A 1 87 ? -30.297 8.644 14.245 1.00 50.53 87 LYS A C 1
ATOM 699 O O . LYS A 1 87 ? -30.552 8.649 13.038 1.00 50.53 87 LYS A O 1
ATOM 704 N N . PRO A 1 88 ? -29.040 8.697 14.716 1.00 41.22 88 PRO A N 1
ATOM 705 C CA . PRO A 1 88 ? -27.902 8.653 13.816 1.00 41.22 88 PRO A CA 1
ATOM 706 C C . PRO A 1 88 ? -28.023 7.389 12.967 1.00 41.22 88 PRO A C 1
ATOM 708 O O . PRO A 1 88 ? -28.155 6.278 13.490 1.00 41.22 88 PRO A O 1
ATOM 711 N N . ARG A 1 89 ? -28.039 7.571 11.644 1.00 47.19 89 ARG A N 1
ATOM 712 C CA . ARG A 1 89 ? -27.974 6.481 10.673 1.00 47.19 89 ARG A CA 1
ATOM 713 C C . ARG A 1 89 ? -26.686 5.730 10.999 1.00 47.19 89 ARG A C 1
ATOM 715 O O . ARG A 1 89 ? -25.609 6.292 10.829 1.00 47.19 89 ARG A O 1
ATOM 722 N N . GLN A 1 90 ? -26.800 4.528 11.567 1.00 40.34 90 GLN A N 1
ATOM 723 C CA . GLN A 1 90 ? -25.652 3.706 11.939 1.00 40.34 90 GLN A CA 1
ATOM 724 C C . GLN A 1 90 ? -24.771 3.539 10.703 1.00 40.34 90 GLN A C 1
ATOM 726 O O . GLN A 1 90 ? -25.115 2.811 9.771 1.00 40.34 90 GLN A O 1
ATOM 731 N N . SER A 1 91 ? -23.656 4.263 10.671 1.00 42.69 91 SER A N 1
ATOM 732 C CA . SER A 1 91 ? -22.619 4.089 9.669 1.00 42.69 91 SER A CA 1
ATOM 733 C C . SER A 1 91 ? -22.231 2.618 9.697 1.00 42.69 91 SER A C 1
ATOM 735 O O . SER A 1 91 ? -21.879 2.109 10.763 1.00 42.69 91 SER A O 1
ATOM 737 N N . LYS A 1 92 ? -22.361 1.924 8.556 1.00 48.81 92 LYS A N 1
ATOM 738 C CA . LYS A 1 92 ? -21.919 0.535 8.380 1.00 48.81 92 LYS A CA 1
ATOM 739 C C . LYS A 1 92 ? -20.555 0.387 9.053 1.00 48.81 92 LYS A C 1
ATOM 741 O O . LYS A 1 92 ? -19.572 0.954 8.577 1.00 48.81 92 LYS A O 1
ATOM 746 N N . ARG A 1 93 ? -20.520 -0.312 10.193 1.00 54.94 93 ARG A N 1
ATOM 747 C CA . ARG A 1 93 ? -19.281 -0.629 10.906 1.00 54.94 93 ARG A CA 1
ATOM 748 C C . ARG A 1 93 ? -18.341 -1.268 9.894 1.00 54.94 93 ARG A C 1
ATOM 750 O O . ARG A 1 93 ? -18.737 -2.179 9.171 1.00 54.94 93 ARG A O 1
ATOM 757 N N . LEU A 1 94 ? -17.133 -0.729 9.800 1.00 48.41 94 LEU A N 1
ATOM 758 C CA . LEU A 1 94 ? -16.146 -1.134 8.814 1.00 48.41 94 LEU A CA 1
ATOM 759 C C . LEU A 1 94 ? -15.634 -2.529 9.195 1.00 48.41 94 LEU A C 1
ATOM 761 O O . LEU A 1 94 ? -14.701 -2.664 9.977 1.00 48.41 94 LEU A O 1
ATOM 765 N N . LEU A 1 95 ? -16.321 -3.558 8.700 1.00 53.31 95 LEU A N 1
ATOM 766 C CA . LEU A 1 95 ? -15.954 -4.957 8.877 1.00 53.31 95 LEU A CA 1
ATOM 767 C C . LEU A 1 95 ? -14.717 -5.245 8.014 1.00 53.31 95 LEU A C 1
ATOM 769 O O . LEU A 1 95 ? -14.769 -5.197 6.787 1.00 53.31 95 LEU A O 1
ATOM 773 N N . VAL A 1 96 ? -13.591 -5.519 8.661 1.00 58.44 96 VAL A N 1
ATOM 774 C CA . VAL A 1 96 ? -12.343 -5.983 8.050 1.00 58.44 96 VAL A CA 1
ATOM 775 C C . VAL A 1 96 ? -12.422 -7.505 7.855 1.00 58.44 96 VAL A C 1
ATOM 777 O O . VAL A 1 96 ? -12.275 -8.258 8.803 1.00 58.44 96 VAL A O 1
ATOM 780 N N . ALA A 1 97 ? -12.661 -8.005 6.640 1.00 63.72 97 ALA A N 1
ATOM 781 C CA . ALA A 1 97 ? -12.815 -9.452 6.409 1.00 63.72 97 ALA A CA 1
ATOM 782 C C . ALA A 1 97 ? -11.665 -10.291 7.023 1.00 63.72 97 ALA A C 1
ATOM 784 O O . ALA A 1 97 ? -10.504 -9.880 6.951 1.00 63.72 97 ALA A O 1
ATOM 785 N N . LYS A 1 98 ? -11.973 -11.473 7.587 1.00 62.81 98 LYS A N 1
ATOM 786 C CA . LYS A 1 98 ? -10.978 -12.379 8.211 1.00 62.81 98 LYS A CA 1
ATOM 787 C C . LYS A 1 98 ? -9.842 -12.779 7.257 1.00 62.81 98 LYS A C 1
ATOM 789 O O . LYS A 1 98 ? -8.704 -12.928 7.681 1.00 62.81 98 LYS A O 1
ATOM 794 N N . ASP A 1 99 ? -10.123 -12.875 5.960 1.00 65.00 99 ASP A N 1
ATOM 795 C CA . ASP A 1 99 ? -9.118 -13.160 4.927 1.00 65.00 99 ASP A CA 1
ATOM 796 C C . ASP A 1 99 ? -8.431 -11.912 4.365 1.00 65.00 99 ASP A C 1
ATOM 798 O O . ASP A 1 99 ? -7.747 -11.968 3.347 1.00 65.00 99 ASP A O 1
ATOM 802 N N . SER A 1 100 ? -8.590 -10.758 5.006 1.00 81.38 100 SER A N 1
ATOM 803 C CA . SER A 1 100 ? -7.881 -9.553 4.592 1.00 81.38 100 SER A CA 1
ATOM 804 C C . SER A 1 100 ? -6.491 -9.486 5.216 1.00 81.38 100 SER A C 1
ATOM 806 O O . SER A 1 100 ? -6.280 -9.831 6.379 1.00 81.38 100 SER A O 1
ATOM 808 N N . VAL A 1 101 ? -5.539 -8.934 4.463 1.00 85.88 101 VAL A N 1
ATOM 809 C CA . VAL A 1 101 ? -4.185 -8.631 4.954 1.00 85.88 101 VAL A CA 1
ATOM 810 C C . VAL A 1 101 ? -4.230 -7.779 6.230 1.00 85.88 101 VAL A C 1
ATOM 812 O O . VAL A 1 101 ? -3.410 -7.952 7.125 1.00 85.88 101 VAL A O 1
ATOM 815 N N . ALA A 1 102 ? -5.232 -6.906 6.359 1.00 89.00 102 ALA A N 1
ATOM 816 C CA . ALA A 1 102 ? -5.426 -6.071 7.538 1.00 89.00 102 ALA A CA 1
ATOM 817 C C . ALA A 1 102 ? -5.725 -6.887 8.804 1.00 89.00 102 ALA A C 1
ATOM 819 O O . ALA A 1 102 ? -5.123 -6.615 9.840 1.00 89.00 102 ALA A O 1
ATOM 820 N N . TYR A 1 103 ? -6.595 -7.898 8.726 1.00 90.50 103 TYR A N 1
ATOM 821 C CA . TYR A 1 103 ? -6.884 -8.779 9.862 1.00 90.50 103 TYR A CA 1
ATOM 822 C C . TYR A 1 103 ? -5.622 -9.502 10.347 1.00 90.50 103 TYR A C 1
ATOM 824 O O . TYR A 1 103 ? -5.332 -9.526 11.544 1.00 90.50 103 TYR A O 1
ATOM 832 N N . TRP A 1 104 ? -4.834 -10.034 9.413 1.00 90.81 104 TRP A N 1
ATOM 833 C CA . TRP A 1 104 ? -3.600 -10.751 9.727 1.00 90.81 104 TRP A CA 1
ATOM 834 C C . TRP A 1 104 ? -2.517 -9.844 10.314 1.00 90.81 104 TRP A C 1
ATOM 836 O O . TRP A 1 104 ? -1.843 -10.239 11.261 1.00 90.81 104 TRP A O 1
ATOM 846 N N . ILE A 1 105 ? -2.40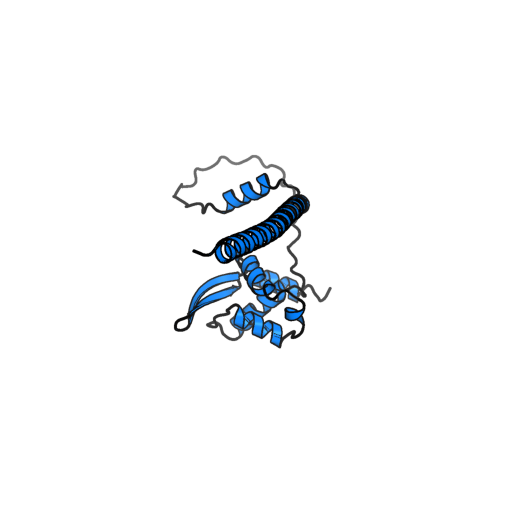3 -8.602 9.835 1.00 92.69 105 ILE A N 1
ATOM 847 C CA . ILE A 1 105 ? -1.508 -7.600 10.432 1.00 92.69 105 ILE A CA 1
ATOM 848 C C . ILE A 1 105 ? -1.926 -7.275 11.871 1.00 92.69 105 ILE A C 1
ATOM 850 O O . ILE A 1 105 ? -1.075 -7.257 12.758 1.00 92.69 105 ILE A O 1
ATOM 854 N N . LEU A 1 106 ? -3.217 -7.026 12.120 1.00 93.06 106 LEU A N 1
ATOM 855 C CA . LEU A 1 106 ? -3.708 -6.731 13.471 1.00 93.06 106 LEU A CA 1
ATOM 856 C C . LEU A 1 106 ? -3.488 -7.926 14.410 1.00 93.06 106 LEU A C 1
ATOM 858 O O . LEU A 1 106 ? -3.042 -7.736 15.537 1.00 93.06 106 LEU A O 1
ATOM 862 N N . SER A 1 107 ? -3.723 -9.146 13.919 1.00 92.88 107 SER A N 1
ATOM 863 C CA . SER A 1 107 ? -3.481 -10.390 14.661 1.00 92.88 107 SER A CA 1
ATOM 864 C C . SER A 1 107 ? -2.001 -10.581 15.001 1.00 92.88 107 SER A C 1
ATOM 866 O O . SER A 1 107 ? -1.678 -10.972 16.118 1.00 92.88 107 SER A O 1
ATOM 868 N N . ALA A 1 108 ? -1.098 -10.265 14.066 1.00 93.12 108 ALA A N 1
ATOM 869 C CA . ALA A 1 108 ? 0.343 -10.330 14.296 1.00 93.12 108 ALA A CA 1
ATOM 870 C C . ALA A 1 108 ? 0.774 -9.367 15.409 1.00 93.12 108 ALA A C 1
ATOM 872 O O . ALA A 1 108 ? 1.495 -9.757 16.325 1.00 93.12 108 ALA A O 1
ATOM 873 N N . ILE A 1 109 ? 0.318 -8.111 15.348 1.00 93.25 109 ILE A N 1
ATOM 874 C CA . ILE A 1 109 ? 0.667 -7.100 16.354 1.00 93.25 109 ILE A CA 1
ATOM 875 C C . ILE A 1 109 ? 0.097 -7.489 17.724 1.00 93.25 109 ILE A C 1
ATOM 877 O O . ILE A 1 109 ? 0.845 -7.457 18.696 1.00 93.25 109 ILE A O 1
ATOM 881 N N . ASP A 1 110 ? -1.162 -7.934 17.799 1.00 93.19 110 ASP A N 1
ATOM 882 C CA . ASP A 1 110 ? -1.782 -8.424 19.044 1.00 93.19 110 ASP A CA 1
ATOM 883 C C . ASP A 1 110 ? -0.995 -9.597 19.643 1.00 93.19 110 ASP A C 1
ATOM 885 O O . ASP A 1 110 ? -0.697 -9.613 20.835 1.00 93.19 110 ASP A O 1
ATOM 889 N N . HIS A 1 111 ? -0.594 -10.560 18.807 1.00 91.94 111 HIS A N 1
ATOM 890 C CA . HIS A 1 111 ? 0.209 -11.704 19.232 1.00 91.94 111 HIS A CA 1
ATOM 891 C C . HIS A 1 111 ? 1.548 -11.272 19.843 1.00 91.94 111 HIS A C 1
ATOM 893 O O . HIS A 1 111 ? 1.943 -11.776 20.897 1.00 91.94 111 HIS A O 1
ATOM 899 N N . TYR A 1 112 ? 2.253 -10.334 19.206 1.00 90.50 112 TYR A N 1
ATOM 900 C CA . TYR A 1 112 ? 3.520 -9.835 19.734 1.00 90.50 112 TYR A CA 1
ATOM 901 C C . TYR A 1 112 ? 3.339 -8.996 21.001 1.00 90.50 112 TYR A C 1
ATOM 903 O O . TYR A 1 112 ? 4.118 -9.188 21.929 1.00 90.50 112 TYR A O 1
ATOM 911 N N . GLU A 1 113 ? 2.317 -8.138 21.080 1.00 89.19 113 GLU A N 1
ATOM 912 C CA . GLU A 1 113 ? 2.025 -7.349 22.286 1.00 89.19 113 GLU A CA 1
ATOM 913 C C . GLU A 1 113 ? 1.701 -8.237 23.494 1.00 89.19 113 GLU A C 1
ATOM 915 O O . GLU A 1 113 ? 2.148 -7.951 24.604 1.00 89.19 113 GLU A O 1
ATOM 920 N N . ARG A 1 114 ? 0.959 -9.333 23.289 1.00 89.25 114 ARG A N 1
ATOM 921 C CA . ARG A 1 114 ? 0.602 -10.271 24.366 1.00 89.25 114 ARG A CA 1
ATOM 922 C C . ARG A 1 114 ? 1.783 -11.107 24.844 1.00 89.25 114 ARG A C 1
ATOM 924 O O . ARG A 1 114 ? 1.912 -11.339 26.040 1.00 89.25 114 ARG A O 1
ATOM 931 N N . ASN A 1 115 ? 2.623 -11.572 23.920 1.00 86.69 115 ASN A N 1
ATOM 932 C CA . ASN A 1 115 ? 3.732 -12.468 24.252 1.00 86.69 115 ASN A CA 1
ATOM 933 C C . ASN A 1 115 ? 5.005 -11.727 24.664 1.00 86.69 115 ASN A C 1
ATOM 935 O O . ASN A 1 115 ? 5.864 -12.308 25.316 1.00 86.69 115 ASN A O 1
ATOM 939 N N . ASN A 1 116 ? 5.141 -10.459 24.281 1.00 83.50 116 ASN A N 1
ATOM 940 C CA . ASN A 1 116 ? 6.270 -9.618 24.637 1.00 83.50 116 ASN A CA 1
ATOM 941 C C . ASN A 1 116 ? 5.796 -8.153 24.706 1.00 83.50 116 ASN A C 1
ATOM 943 O O . ASN A 1 116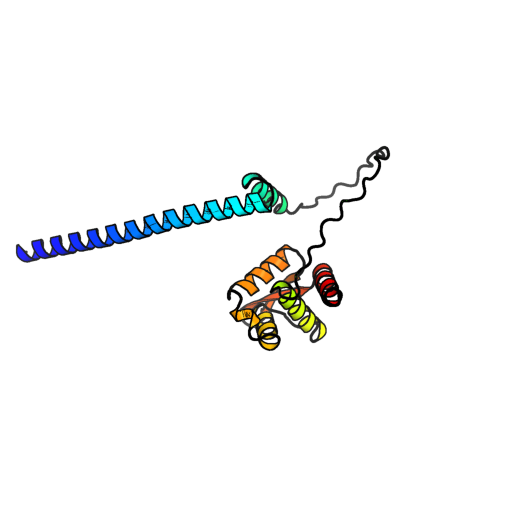 ? 5.819 -7.460 23.689 1.00 83.50 116 ASN A O 1
ATOM 947 N N . PRO A 1 117 ? 5.403 -7.646 25.885 1.00 69.25 117 PRO A N 1
ATOM 948 C CA . PRO A 1 117 ? 4.892 -6.278 26.035 1.00 69.25 117 PRO A CA 1
ATOM 949 C C . PRO A 1 117 ? 5.885 -5.201 25.569 1.00 69.25 117 PRO A C 1
ATOM 951 O O . PRO A 1 117 ? 5.486 -4.158 25.058 1.00 69.25 117 PRO A O 1
ATOM 954 N N . ASP A 1 118 ? 7.183 -5.495 25.679 1.00 67.50 118 ASP A N 1
ATOM 955 C CA . ASP A 1 118 ? 8.278 -4.636 25.218 1.00 67.50 118 ASP A CA 1
ATOM 956 C C . ASP A 1 118 ? 8.692 -4.910 23.757 1.00 67.50 118 ASP A C 1
ATOM 958 O O . ASP A 1 118 ? 9.614 -4.276 23.224 1.00 67.50 118 ASP A O 1
ATOM 962 N N . SER A 1 119 ? 8.051 -5.883 23.095 1.00 60.81 119 SER A N 1
ATOM 963 C CA . SER A 1 119 ? 8.393 -6.277 21.733 1.00 60.81 119 SER A CA 1
ATOM 964 C C . SER A 1 119 ? 7.986 -5.223 20.729 1.00 60.81 119 SER A C 1
ATOM 966 O O . SER A 1 119 ? 6.890 -4.674 20.677 1.00 60.81 119 SER A O 1
ATOM 968 N N . ARG A 1 120 ? 8.953 -4.998 19.861 1.00 67.06 120 ARG A N 1
ATOM 969 C CA . ARG A 1 120 ? 8.974 -4.019 18.803 1.00 67.06 120 ARG A CA 1
ATOM 970 C C . ARG A 1 120 ? 8.442 -4.696 17.550 1.00 67.06 120 ARG A C 1
ATOM 972 O O . ARG A 1 120 ? 9.214 -5.333 16.836 1.00 67.06 120 ARG A O 1
ATOM 979 N N . THR A 1 121 ? 7.149 -4.570 17.272 1.00 85.19 121 THR A N 1
ATOM 980 C CA . THR A 1 121 ? 6.569 -5.184 16.071 1.00 85.19 121 THR A CA 1
ATOM 981 C C . THR A 1 121 ? 6.880 -4.321 14.852 1.00 85.19 121 THR A C 1
ATOM 983 O O . THR A 1 121 ? 6.292 -3.256 14.668 1.00 85.19 121 THR A O 1
ATOM 986 N N . ASP A 1 122 ? 7.852 -4.742 14.041 1.00 89.62 122 ASP A N 1
ATOM 987 C CA . ASP A 1 122 ? 8.183 -4.099 12.767 1.00 89.62 122 ASP A CA 1
ATOM 988 C C . ASP A 1 122 ? 7.534 -4.831 11.576 1.00 89.62 122 ASP A C 1
ATOM 990 O O . ASP A 1 122 ? 6.979 -5.920 11.725 1.00 89.62 122 ASP A O 1
ATOM 994 N N . VAL A 1 123 ? 7.559 -4.216 10.387 1.00 89.38 123 VAL A N 1
ATOM 995 C CA . VAL A 1 123 ? 6.918 -4.776 9.179 1.00 89.38 123 VAL A CA 1
ATOM 996 C C . VAL A 1 123 ? 7.466 -6.159 8.821 1.00 89.38 123 VAL A C 1
ATOM 998 O O . VAL A 1 123 ? 6.719 -6.989 8.312 1.00 89.38 123 VAL A O 1
ATOM 1001 N N . GLU A 1 124 ? 8.744 -6.419 9.080 1.00 88.56 124 GLU A N 1
ATOM 1002 C CA . GLU A 1 124 ? 9.359 -7.706 8.774 1.00 88.56 124 GLU A CA 1
ATOM 1003 C C . GLU A 1 124 ? 8.894 -8.781 9.756 1.00 88.56 124 GLU A C 1
ATOM 1005 O O . GLU A 1 124 ? 8.499 -9.860 9.327 1.00 88.56 124 GLU A O 1
ATOM 1010 N N . SER A 1 125 ? 8.817 -8.461 11.052 1.00 89.38 125 SER A N 1
ATOM 1011 C CA . SER A 1 125 ? 8.220 -9.362 12.050 1.00 89.38 125 SER A CA 1
ATOM 1012 C C . SER A 1 125 ? 6.766 -9.707 11.714 1.00 89.38 125 SER A C 1
ATOM 1014 O O . SER A 1 125 ? 6.350 -10.853 11.862 1.00 89.38 125 SER A O 1
ATOM 1016 N N . ILE A 1 126 ? 5.996 -8.732 11.215 1.00 91.06 126 ILE A N 1
ATOM 1017 C CA . ILE A 1 126 ? 4.616 -8.954 10.763 1.00 91.06 126 ILE A CA 1
ATOM 1018 C C . ILE A 1 126 ? 4.585 -9.937 9.590 1.00 91.06 126 ILE A C 1
ATOM 1020 O O . ILE A 1 126 ? 3.793 -10.872 9.616 1.00 91.06 126 ILE A O 1
ATOM 1024 N N . LYS A 1 127 ? 5.442 -9.763 8.577 1.00 90.06 127 LYS A N 1
ATOM 1025 C CA . LYS A 1 127 ? 5.504 -10.698 7.442 1.00 90.06 127 LYS A CA 1
ATOM 1026 C C . LYS A 1 127 ? 5.854 -12.111 7.891 1.00 90.06 127 LYS A C 1
ATOM 1028 O O . LYS A 1 127 ? 5.126 -13.027 7.539 1.00 90.06 127 LYS A O 1
ATOM 1033 N N . ILE A 1 128 ? 6.892 -12.262 8.720 1.00 90.19 128 ILE A N 1
ATOM 1034 C CA . ILE A 1 128 ? 7.324 -13.564 9.248 1.00 90.19 128 ILE A CA 1
ATOM 1035 C C . ILE A 1 128 ? 6.163 -14.265 9.958 1.00 90.19 128 ILE A C 1
ATOM 1037 O O . ILE A 1 128 ? 5.933 -15.445 9.718 1.00 90.19 128 ILE A O 1
ATOM 1041 N N . PHE A 1 129 ? 5.406 -13.540 10.787 1.00 91.25 129 PHE A N 1
ATOM 1042 C CA . PHE A 1 129 ? 4.237 -14.097 11.468 1.00 91.25 129 PHE A CA 1
ATOM 1043 C C . PHE A 1 129 ? 3.145 -14.550 10.491 1.00 91.25 129 PHE A C 1
ATOM 1045 O O . PHE A 1 129 ? 2.552 -15.617 10.662 1.00 91.25 129 PHE A O 1
ATOM 1052 N N . ILE A 1 130 ? 2.845 -13.739 9.475 1.00 89.88 130 ILE A N 1
ATOM 1053 C CA . ILE A 1 130 ? 1.809 -14.080 8.496 1.00 89.88 130 ILE A CA 1
ATOM 1054 C C . ILE A 1 130 ? 2.250 -15.292 7.672 1.00 89.88 130 ILE A C 1
ATOM 1056 O O . ILE A 1 130 ? 1.471 -16.231 7.543 1.00 89.88 130 ILE A O 1
ATOM 1060 N N . ASP A 1 131 ? 3.495 -15.319 7.201 1.00 89.00 131 ASP A N 1
ATOM 1061 C CA . ASP A 1 131 ? 4.054 -16.442 6.443 1.00 89.00 131 ASP A CA 1
ATOM 1062 C C . ASP A 1 131 ? 4.124 -17.724 7.285 1.00 89.00 131 ASP A C 1
ATOM 1064 O O . ASP A 1 131 ? 3.824 -18.803 6.784 1.00 89.00 131 ASP A O 1
ATOM 1068 N N . SER A 1 132 ? 4.442 -17.638 8.582 1.00 88.44 132 SER A N 1
ATOM 1069 C CA . SER A 1 132 ? 4.451 -18.822 9.452 1.00 88.44 132 SER A CA 1
ATOM 1070 C C . SER A 1 132 ? 3.051 -19.357 9.749 1.00 88.44 132 SER A C 1
ATOM 1072 O O . SER A 1 132 ? 2.887 -20.552 9.980 1.00 88.44 132 SER A O 1
ATOM 1074 N N . THR A 1 133 ? 2.045 -18.481 9.782 1.00 87.56 133 THR A N 1
ATOM 1075 C CA . THR A 1 133 ? 0.669 -18.857 10.147 1.00 87.56 133 THR A CA 1
ATOM 1076 C C . THR A 1 133 ? -0.162 -19.255 8.927 1.00 87.56 133 THR A C 1
ATOM 1078 O O . THR A 1 133 ? -1.042 -20.108 9.025 1.00 87.56 133 THR A O 1
ATOM 1081 N N . LYS A 1 134 ? 0.105 -18.642 7.770 1.00 85.31 134 LYS A N 1
ATOM 1082 C CA . LYS A 1 134 ? -0.603 -18.870 6.508 1.00 85.31 134 LYS A CA 1
ATOM 1083 C C . LYS A 1 134 ? 0.385 -18.716 5.329 1.00 85.31 134 LYS A C 1
ATOM 1085 O O . LYS A 1 134 ? 0.356 -17.690 4.649 1.00 85.31 134 LYS A O 1
ATOM 1090 N N . PRO A 1 135 ? 1.244 -19.722 5.074 1.00 80.12 135 PRO A N 1
ATOM 1091 C CA . PRO A 1 135 ? 2.391 -19.629 4.153 1.00 80.12 135 PRO A CA 1
ATOM 1092 C C . PRO A 1 135 ? 2.047 -19.278 2.699 1.00 80.12 135 PRO A C 1
ATOM 1094 O O . PRO A 1 135 ? 2.864 -18.683 2.003 1.00 80.12 135 PRO A O 1
ATOM 1097 N N . ASP A 1 136 ? 0.820 -19.549 2.252 1.00 80.62 136 ASP A N 1
ATOM 1098 C CA . ASP A 1 136 ? 0.366 -19.211 0.895 1.00 80.62 136 ASP A CA 1
ATOM 1099 C C . ASP A 1 136 ? -0.360 -17.862 0.804 1.00 80.62 136 ASP A C 1
ATOM 1101 O O . ASP A 1 136 ? -0.744 -17.417 -0.278 1.00 80.62 136 ASP A O 1
ATOM 1105 N N . PHE A 1 137 ? -0.547 -17.168 1.927 1.00 80.31 137 PHE A N 1
ATOM 1106 C CA . PHE A 1 137 ? -1.340 -15.945 1.962 1.00 80.31 137 PHE A CA 1
ATOM 1107 C C . PHE A 1 137 ? -0.617 -14.757 1.332 1.00 80.31 137 PHE A C 1
ATOM 1109 O O . PHE A 1 137 ? -1.165 -14.105 0.445 1.00 80.31 137 PHE A O 1
ATOM 1116 N N . LEU A 1 138 ? 0.619 -14.467 1.753 1.00 75.50 138 LEU A N 1
ATOM 1117 C CA . LEU A 1 138 ? 1.362 -13.325 1.216 1.00 75.50 138 LEU A CA 1
ATOM 1118 C C . LEU A 1 138 ? 1.740 -13.479 -0.261 1.00 75.50 138 LEU A C 1
ATOM 1120 O O . LEU A 1 138 ? 1.607 -12.481 -0.957 1.00 75.50 138 LEU A O 1
ATOM 1124 N N . PRO A 1 139 ? 2.139 -14.656 -0.787 1.00 69.38 139 PRO A N 1
ATOM 1125 C CA . PRO A 1 139 ? 2.415 -14.824 -2.217 1.00 69.38 139 PRO A CA 1
ATOM 1126 C C . PRO A 1 139 ? 1.208 -14.541 -3.126 1.00 69.38 139 PRO A C 1
ATOM 1128 O O . PRO A 1 139 ? 1.383 -14.124 -4.269 1.00 69.38 139 PRO A O 1
ATOM 1131 N N . HIS A 1 140 ? -0.017 -14.741 -2.625 1.00 66.25 140 HIS A N 1
ATOM 1132 C CA . HIS A 1 140 ? -1.260 -14.423 -3.344 1.00 66.25 140 HIS A CA 1
ATOM 1133 C C . HIS A 1 140 ? -1.620 -12.929 -3.272 1.00 66.25 140 HIS A C 1
ATOM 1135 O O . HIS A 1 140 ? -2.550 -12.458 -3.931 1.00 66.25 140 HIS A O 1
ATOM 1141 N N . HIS A 1 141 ? -0.860 -12.158 -2.497 1.00 63.97 141 HIS A N 1
ATOM 1142 C CA . HIS A 1 141 ? -0.964 -10.716 -2.387 1.00 63.97 141 HIS A CA 1
ATOM 1143 C C . HIS A 1 141 ? 0.320 -10.052 -2.916 1.00 63.97 141 HIS A C 1
ATOM 1145 O O . HIS A 1 141 ? 1.405 -10.619 -2.929 1.00 63.97 141 HIS A O 1
ATOM 1151 N N . SER A 1 142 ? 0.230 -8.814 -3.409 1.00 67.06 142 SER A N 1
ATOM 1152 C CA . SER A 1 142 ? 1.434 -8.098 -3.861 1.00 67.06 142 SER A CA 1
ATOM 1153 C C . SER A 1 142 ? 2.459 -8.002 -2.713 1.00 67.06 142 SER A C 1
ATOM 1155 O O . SER A 1 142 ? 2.043 -7.714 -1.591 1.00 67.06 142 SER A O 1
ATOM 1157 N N . PRO A 1 143 ? 3.781 -8.116 -2.946 1.00 60.50 143 PRO A N 1
ATOM 1158 C CA . PRO A 1 143 ? 4.803 -7.893 -1.911 1.00 60.50 143 PRO A CA 1
ATOM 1159 C C . PRO A 1 143 ? 4.683 -6.530 -1.203 1.00 60.50 143 PRO A C 1
ATOM 1161 O O . PRO A 1 143 ? 5.046 -6.377 -0.037 1.00 60.50 143 PRO A O 1
ATOM 1164 N N . ASN A 1 144 ? 4.107 -5.536 -1.889 1.00 72.94 144 ASN A N 1
ATOM 1165 C CA . ASN A 1 144 ? 3.843 -4.203 -1.346 1.00 72.94 144 ASN A CA 1
ATOM 1166 C C . ASN A 1 144 ? 2.577 -4.135 -0.473 1.00 72.94 144 ASN A C 1
ATOM 1168 O O . ASN A 1 144 ? 2.348 -3.129 0.198 1.00 72.94 144 ASN A O 1
ATOM 1172 N N . SER A 1 145 ? 1.756 -5.188 -0.459 1.00 82.25 145 SER A N 1
ATOM 1173 C CA . SER A 1 145 ? 0.457 -5.216 0.219 1.00 82.25 145 SER A CA 1
ATOM 1174 C C . SER A 1 145 ? 0.581 -5.064 1.732 1.00 82.25 145 SER A C 1
ATOM 1176 O O . SER A 1 145 ? -0.200 -4.318 2.316 1.00 82.25 145 SER A O 1
ATOM 1178 N N . VAL A 1 146 ? 1.579 -5.683 2.373 1.00 86.94 146 VAL A N 1
ATOM 1179 C CA . VAL A 1 146 ? 1.749 -5.606 3.833 1.00 86.94 146 VAL A CA 1
ATOM 1180 C C . VAL A 1 146 ? 2.140 -4.194 4.253 1.00 86.94 146 VAL A C 1
ATOM 1182 O O . VAL A 1 146 ? 1.464 -3.594 5.082 1.00 86.94 146 VAL A O 1
ATOM 1185 N N . ALA A 1 147 ? 3.177 -3.617 3.638 1.00 88.69 147 ALA A N 1
ATOM 1186 C CA . ALA A 1 147 ? 3.627 -2.262 3.958 1.00 88.69 147 ALA A CA 1
ATOM 1187 C C . ALA A 1 147 ? 2.533 -1.214 3.684 1.00 88.69 147 ALA A C 1
ATOM 1189 O O . ALA A 1 147 ? 2.301 -0.326 4.507 1.00 88.69 147 ALA A O 1
ATOM 1190 N N . TRP A 1 148 ? 1.820 -1.351 2.562 1.00 87.69 148 TRP A N 1
ATOM 1191 C CA . TRP A 1 148 ? 0.688 -0.490 2.221 1.00 87.69 148 TRP A CA 1
ATOM 1192 C C . TRP A 1 148 ? -0.473 -0.635 3.210 1.00 87.69 148 TRP A C 1
ATOM 1194 O O . TRP A 1 148 ? -1.070 0.353 3.634 1.00 87.69 148 TRP A O 1
ATOM 1204 N N . THR A 1 149 ? -0.781 -1.860 3.633 1.00 90.19 149 THR A N 1
ATOM 1205 C CA . THR A 1 149 ? -1.861 -2.107 4.594 1.00 90.19 149 THR A CA 1
ATOM 1206 C C . THR A 1 149 ? -1.495 -1.600 5.986 1.00 90.19 149 THR A C 1
ATOM 1208 O O . THR A 1 149 ? -2.329 -0.969 6.628 1.00 90.19 149 THR A O 1
ATOM 1211 N N . VAL A 1 150 ? -0.241 -1.756 6.423 1.00 91.44 150 VAL A N 1
ATOM 1212 C CA . VAL A 1 150 ? 0.281 -1.130 7.651 1.00 91.44 150 VAL A CA 1
ATOM 1213 C C . VAL A 1 150 ? 0.131 0.394 7.585 1.00 91.44 150 VAL A C 1
ATOM 1215 O O . VAL A 1 150 ? -0.348 1.013 8.538 1.00 91.44 150 VAL A O 1
ATOM 1218 N N . TYR A 1 151 ? 0.473 1.016 6.453 1.00 91.12 151 TYR A N 1
ATOM 1219 C CA . TYR A 1 151 ? 0.273 2.452 6.254 1.00 91.12 151 TYR A CA 1
ATOM 1220 C C . TYR A 1 151 ? -1.208 2.850 6.385 1.00 91.12 151 TYR A C 1
ATOM 1222 O O . TYR A 1 151 ? -1.532 3.754 7.155 1.00 91.12 151 TYR A O 1
ATOM 1230 N N . ASN A 1 152 ? -2.121 2.121 5.738 1.00 90.25 152 ASN A N 1
ATOM 1231 C CA . ASN A 1 152 ? -3.562 2.384 5.825 1.00 90.25 152 ASN A CA 1
ATOM 1232 C C . ASN A 1 152 ? -4.128 2.189 7.240 1.00 90.25 152 ASN A C 1
ATOM 1234 O O . ASN A 1 152 ? -4.952 2.986 7.686 1.00 90.25 152 ASN A O 1
ATOM 1238 N N . LEU A 1 153 ? -3.688 1.158 7.965 1.00 91.62 153 LEU A N 1
ATOM 1239 C CA . LEU A 1 153 ? -4.081 0.933 9.360 1.00 91.62 153 LEU A CA 1
ATOM 1240 C C . LEU A 1 153 ? -3.575 2.055 10.276 1.00 91.62 153 LEU A C 1
ATOM 1242 O O . LEU A 1 153 ? -4.279 2.449 11.208 1.00 91.62 153 LEU A O 1
ATOM 1246 N N . THR A 1 154 ? -2.394 2.607 9.977 1.00 92.50 154 THR A N 1
ATOM 1247 C CA . THR A 1 154 ? -1.847 3.772 10.688 1.00 92.50 154 THR A CA 1
ATOM 1248 C C . THR A 1 154 ? -2.706 5.012 10.430 1.00 92.50 154 THR A C 1
ATOM 1250 O O . THR A 1 154 ? -3.112 5.682 11.376 1.00 92.50 154 THR A O 1
ATOM 1253 N N . LEU A 1 155 ? -3.055 5.294 9.166 1.00 90.44 155 LEU A N 1
ATOM 1254 C CA . LEU A 1 155 ? -3.933 6.420 8.809 1.00 90.44 155 LEU A CA 1
ATOM 1255 C C . LEU A 1 155 ? -5.312 6.320 9.472 1.00 90.44 155 LEU A C 1
ATOM 1257 O O . LEU A 1 155 ? -5.863 7.319 9.925 1.00 90.44 155 LEU A O 1
ATOM 1261 N N . ARG A 1 156 ? -5.852 5.102 9.584 1.00 88.12 156 ARG A N 1
ATOM 1262 C CA . ARG A 1 156 ? -7.134 4.823 10.250 1.00 88.12 156 ARG A CA 1
ATOM 1263 C C . ARG A 1 156 ? -7.048 4.800 11.777 1.00 88.12 156 ARG A C 1
ATOM 1265 O O . ARG A 1 156 ? -8.041 4.476 12.422 1.00 88.12 156 ARG A O 1
ATOM 1272 N N . ARG A 1 157 ? -5.883 5.114 12.358 1.00 91.62 157 ARG A N 1
ATOM 1273 C CA . ARG A 1 157 ? -5.627 5.094 13.809 1.00 91.62 157 ARG A CA 1
ATOM 1274 C C . ARG A 1 157 ? -5.951 3.746 14.466 1.00 91.62 157 ARG A C 1
ATOM 1276 O O . ARG A 1 157 ? -6.256 3.703 15.653 1.00 91.62 157 ARG A O 1
ATOM 1283 N N . MET A 1 158 ? -5.892 2.648 13.711 1.00 92.00 158 MET A N 1
ATOM 1284 C CA . MET A 1 158 ? -6.028 1.286 14.248 1.00 92.00 158 MET A CA 1
ATOM 1285 C C . MET A 1 158 ? -4.707 0.788 14.838 1.00 92.00 158 MET A C 1
ATOM 1287 O O . MET A 1 158 ? -4.699 -0.039 15.745 1.00 92.00 158 MET A O 1
ATOM 1291 N N . ILE A 1 159 ? -3.592 1.324 14.341 1.00 93.94 159 ILE A N 1
ATOM 1292 C CA . ILE A 1 159 ? -2.262 1.126 14.909 1.00 93.94 159 ILE A CA 1
ATOM 1293 C C . ILE A 1 159 ? -1.563 2.474 15.078 1.00 93.94 159 ILE A C 1
ATOM 1295 O O . ILE A 1 159 ? -1.787 3.398 14.291 1.00 93.94 159 ILE A O 1
ATOM 1299 N N . THR A 1 160 ? -0.702 2.594 16.083 1.00 93.12 160 THR A N 1
ATOM 1300 C CA . THR A 1 160 ? 0.233 3.716 16.218 1.00 93.12 160 THR A CA 1
ATOM 1301 C C . THR A 1 160 ? 1.605 3.319 15.703 1.00 93.12 160 THR A C 1
ATOM 1303 O O . THR A 1 160 ? 1.967 2.145 15.696 1.00 93.12 160 THR A O 1
ATOM 1306 N N . ARG A 1 161 ? 2.375 4.310 15.246 1.00 92.19 161 ARG A N 1
ATOM 1307 C CA . ARG A 1 161 ? 3.748 4.126 14.776 1.00 92.19 161 ARG A CA 1
ATOM 1308 C C . ARG A 1 161 ? 4.705 4.851 15.709 1.00 92.19 161 ARG A C 1
ATOM 1310 O O . ARG A 1 161 ? 4.666 6.076 15.795 1.00 92.19 161 ARG A O 1
ATOM 1317 N N . THR A 1 162 ? 5.630 4.121 16.312 1.00 88.81 162 THR A N 1
ATOM 1318 C CA . THR A 1 162 ? 6.749 4.674 17.077 1.00 88.81 162 THR A CA 1
ATOM 1319 C C . THR A 1 162 ? 8.046 4.500 16.284 1.00 88.81 162 THR A C 1
ATOM 1321 O O . THR A 1 162 ? 8.247 3.534 15.539 1.00 88.81 162 THR A O 1
ATOM 1324 N N . ARG A 1 163 ? 8.942 5.492 16.349 1.00 82.94 163 ARG A N 1
ATOM 1325 C CA . ARG A 1 163 ? 10.260 5.390 15.707 1.00 82.94 163 ARG A CA 1
ATOM 1326 C C . ARG A 1 163 ? 11.207 4.684 16.667 1.00 82.94 163 ARG A C 1
ATOM 1328 O O . ARG A 1 163 ? 11.687 5.286 17.620 1.00 82.94 163 ARG A O 1
ATOM 1335 N N . GLY A 1 164 ? 11.487 3.420 16.385 1.00 69.44 164 GLY A N 1
ATOM 1336 C CA . GLY A 1 164 ? 12.442 2.624 17.135 1.00 69.44 164 GLY A CA 1
ATOM 1337 C C . GLY A 1 164 ? 13.867 2.761 16.608 1.00 69.44 164 GLY A C 1
ATOM 1338 O O . GLY A 1 164 ? 14.113 2.862 15.401 1.00 69.44 164 GLY A O 1
ATOM 1339 N N . ARG A 1 165 ? 14.840 2.693 17.521 1.00 67.56 165 ARG A N 1
ATOM 1340 C CA . ARG A 1 165 ? 16.254 2.496 17.180 1.00 67.56 165 ARG A CA 1
ATOM 1341 C C . ARG A 1 165 ? 16.636 1.061 17.529 1.00 67.56 165 ARG A C 1
ATOM 1343 O O . ARG A 1 165 ? 16.643 0.693 18.703 1.00 67.56 165 ARG A O 1
ATOM 1350 N N . SER A 1 166 ? 16.902 0.240 16.513 1.00 64.88 166 SER A N 1
ATOM 1351 C CA . SER A 1 166 ? 17.446 -1.110 16.688 1.00 64.88 166 SER A CA 1
ATOM 1352 C C . SER A 1 166 ? 18.840 -1.143 16.066 1.00 64.88 166 SER A C 1
ATOM 1354 O O . SER A 1 166 ? 18.994 -1.183 14.843 1.00 64.88 166 SER A O 1
ATOM 1356 N N . GLY A 1 167 ? 19.866 -0.992 16.907 1.00 72.56 167 GLY A N 1
ATOM 1357 C CA . GLY A 1 167 ? 21.247 -0.807 16.459 1.00 72.56 167 GLY A CA 1
ATOM 1358 C C . GLY A 1 167 ? 21.428 0.448 15.590 1.00 72.56 167 GLY A C 1
ATOM 1359 O O . GLY A 1 167 ? 21.010 1.549 15.963 1.00 72.56 167 GLY A O 1
ATOM 1360 N N . LYS A 1 168 ? 22.056 0.288 14.416 1.00 73.50 168 LYS A N 1
ATOM 1361 C CA . LYS A 1 168 ? 22.259 1.369 13.429 1.00 73.50 168 LYS A CA 1
ATOM 1362 C C . LYS A 1 168 ? 21.029 1.631 12.544 1.00 73.50 168 LYS A C 1
ATOM 1364 O O . LYS A 1 168 ? 20.964 2.679 11.906 1.00 73.50 168 LYS A O 1
ATOM 1369 N N . ASN A 1 169 ? 20.037 0.737 12.547 1.00 70.44 169 ASN A N 1
ATOM 1370 C CA . ASN A 1 169 ? 18.877 0.829 11.665 1.00 70.44 169 ASN A CA 1
ATOM 1371 C C . ASN A 1 169 ? 17.693 1.499 12.375 1.00 70.44 169 ASN A C 1
ATOM 1373 O O . ASN A 1 169 ? 17.255 1.086 13.453 1.00 70.44 169 ASN A O 1
ATOM 1377 N N . LYS A 1 170 ? 17.153 2.549 11.746 1.00 75.50 170 LYS A N 1
ATOM 1378 C CA . LYS A 1 170 ? 15.888 3.167 12.157 1.00 75.50 170 LYS A CA 1
ATOM 1379 C C . LYS A 1 170 ? 14.756 2.269 11.669 1.00 75.50 170 LYS A C 1
ATOM 1381 O O . LYS A 1 170 ? 14.501 2.207 10.469 1.00 75.50 170 LYS A O 1
ATOM 1386 N N . LYS A 1 171 ? 14.089 1.574 12.588 1.00 81.00 171 LYS A N 1
ATOM 1387 C CA . LYS A 1 171 ? 12.936 0.726 12.272 1.00 81.00 171 LYS A CA 1
ATOM 1388 C C . LYS A 1 171 ? 11.668 1.354 12.832 1.00 81.00 171 LYS A C 1
ATOM 1390 O O . LYS A 1 171 ? 11.666 1.906 13.928 1.00 81.00 171 LYS A O 1
ATOM 1395 N N . SER A 1 172 ? 10.592 1.301 12.056 1.00 87.31 172 SER A N 1
ATOM 1396 C CA . SER A 1 172 ? 9.273 1.710 12.547 1.00 87.31 172 SER A CA 1
ATOM 1397 C C . SER A 1 172 ? 8.658 0.558 13.320 1.00 87.31 172 SER A C 1
ATOM 1399 O O . SER A 1 172 ? 8.734 -0.577 12.859 1.00 87.31 172 SER A O 1
ATOM 1401 N N . GLN A 1 173 ? 8.101 0.868 14.480 1.00 89.62 173 GLN A N 1
ATOM 1402 C CA . GLN A 1 173 ? 7.452 -0.079 15.375 1.00 89.62 173 GLN A CA 1
ATOM 1403 C C . GLN A 1 173 ? 5.975 0.269 15.450 1.00 89.62 173 GLN A C 1
ATOM 1405 O O . GLN A 1 173 ? 5.620 1.448 15.361 1.00 89.62 173 GLN A O 1
ATOM 1410 N N . TYR A 1 174 ? 5.135 -0.753 15.553 1.00 91.94 174 TYR A N 1
ATOM 1411 C CA . TYR A 1 174 ? 3.692 -0.606 15.481 1.00 91.94 174 TYR A CA 1
ATOM 1412 C C . TYR A 1 174 ? 3.020 -1.237 16.693 1.00 91.94 174 TYR A C 1
ATOM 1414 O O . TYR A 1 174 ? 3.382 -2.344 17.086 1.00 91.94 174 TYR A O 1
ATOM 1422 N N . HIS A 1 175 ? 2.034 -0.528 17.237 1.00 92.69 175 HIS A N 1
ATOM 1423 C CA . HIS A 1 175 ? 1.230 -0.961 18.380 1.00 92.69 175 HIS A CA 1
ATOM 1424 C C . HIS A 1 175 ? -0.255 -0.832 18.061 1.00 92.69 175 HIS A C 1
ATOM 1426 O O . HIS A 1 175 ? -0.642 0.060 17.303 1.00 92.69 175 HIS A O 1
ATOM 1432 N N . LEU A 1 176 ? -1.094 -1.687 18.638 1.00 92.69 176 LEU A N 1
ATOM 1433 C CA . LEU A 1 176 ? -2.541 -1.587 18.494 1.00 92.69 176 LEU A CA 1
ATOM 1434 C C . LEU A 1 176 ? -3.092 -0.442 19.338 1.00 92.69 176 LEU A C 1
ATOM 1436 O O . LEU A 1 176 ? -2.761 -0.276 20.510 1.00 92.69 176 LEU A O 1
ATOM 1440 N N . THR A 1 177 ? -4.005 0.320 18.748 1.00 93.06 177 THR A N 1
ATOM 1441 C CA . THR A 1 177 ? -4.881 1.209 19.518 1.00 93.06 177 THR A CA 1
ATOM 1442 C C . THR A 1 177 ? -6.083 0.435 20.046 1.00 93.06 177 THR A C 1
ATOM 1444 O O . THR A 1 177 ? -6.364 -0.682 19.602 1.00 93.06 177 THR A O 1
ATOM 1447 N N . ASP A 1 178 ? -6.870 1.056 20.925 1.00 91.19 178 ASP A N 1
ATOM 1448 C CA . ASP A 1 178 ? -8.157 0.497 21.354 1.00 91.19 178 ASP A CA 1
ATOM 1449 C C . ASP A 1 178 ? -9.086 0.225 20.162 1.00 91.19 178 ASP A C 1
ATOM 1451 O O . ASP A 1 178 ? -9.779 -0.791 20.132 1.00 91.19 178 ASP A O 1
ATOM 1455 N N . LEU A 1 179 ? -9.040 1.077 19.129 1.00 89.06 179 LEU A N 1
ATOM 1456 C CA . LEU A 1 179 ? -9.776 0.865 17.880 1.00 89.06 179 LEU A CA 1
ATOM 1457 C C . LEU A 1 179 ? -9.283 -0.377 17.130 1.00 89.06 179 LEU A C 1
ATOM 1459 O O . LEU A 1 179 ? -10.099 -1.149 16.630 1.00 89.06 179 LEU A O 1
ATOM 1463 N N . GLY A 1 180 ? -7.966 -0.589 17.061 1.00 92.19 180 GLY A N 1
ATOM 1464 C CA . GLY A 1 180 ? -7.382 -1.794 16.468 1.00 92.19 180 GLY A CA 1
ATOM 1465 C C . GLY A 1 180 ? -7.787 -3.065 17.212 1.00 92.19 180 GLY A C 1
ATOM 1466 O O . GLY A 1 180 ? -8.189 -4.042 16.581 1.00 92.19 180 GLY A O 1
ATOM 1467 N N . LYS A 1 181 ? -7.763 -3.031 18.550 1.00 91.06 181 LYS A N 1
ATOM 1468 C CA . LYS A 1 181 ? -8.185 -4.152 19.407 1.00 91.06 181 LYS A CA 1
ATOM 1469 C C . LYS A 1 181 ? -9.671 -4.459 19.246 1.00 91.06 181 LYS A C 1
ATOM 1471 O O . LYS A 1 181 ? -10.038 -5.614 19.061 1.00 91.06 181 LYS A O 1
ATOM 1476 N N . GLN A 1 182 ? -10.529 -3.438 19.246 1.00 88.75 182 GLN A N 1
ATOM 1477 C CA . GLN A 1 182 ? -11.964 -3.611 19.005 1.00 88.75 182 GLN A CA 1
ATOM 1478 C C . GLN A 1 182 ? -12.247 -4.181 17.615 1.00 88.75 182 GLN A C 1
ATOM 1480 O O . GLN A 1 182 ? -13.066 -5.089 17.490 1.00 88.75 182 GLN A O 1
ATOM 1485 N N . ALA A 1 183 ? -11.562 -3.687 16.579 1.00 85.94 183 ALA A N 1
ATOM 1486 C CA . ALA A 1 183 ? -11.695 -4.227 15.231 1.00 85.94 183 ALA A CA 1
ATOM 1487 C C . ALA A 1 183 ? -11.326 -5.718 15.204 1.00 85.94 183 ALA A C 1
ATOM 1489 O O . ALA A 1 183 ? -12.091 -6.526 14.685 1.00 85.94 183 ALA A O 1
ATOM 1490 N N . LEU A 1 184 ? -10.212 -6.100 15.833 1.00 88.25 184 LEU A N 1
ATOM 1491 C CA . LEU A 1 184 ? -9.790 -7.497 15.917 1.00 88.25 184 LEU A CA 1
ATOM 1492 C C . LEU A 1 184 ? -10.811 -8.375 16.668 1.00 88.25 184 LEU A C 1
ATOM 1494 O O . LEU A 1 184 ? -11.166 -9.447 16.179 1.00 88.25 184 LEU A O 1
ATOM 1498 N N . LEU A 1 185 ? -11.335 -7.902 17.804 1.00 85.19 185 LEU A N 1
ATOM 1499 C CA . LEU A 1 185 ? -12.340 -8.611 18.609 1.00 85.19 185 LEU A CA 1
ATOM 1500 C C . LEU A 1 185 ? -13.646 -8.853 17.844 1.00 85.19 185 LEU A C 1
ATOM 1502 O O . LEU A 1 185 ? -14.177 -9.963 17.871 1.00 85.19 185 LEU A O 1
ATOM 1506 N N . VAL A 1 186 ? -14.140 -7.842 17.120 1.00 81.56 186 VAL A N 1
ATOM 1507 C CA . VAL A 1 186 ? -15.341 -7.970 16.276 1.00 81.56 186 VAL A CA 1
ATOM 1508 C C . VAL A 1 186 ? -15.154 -9.069 15.230 1.00 81.56 186 VAL A C 1
ATOM 1510 O O . VAL A 1 186 ? -16.098 -9.798 14.940 1.00 81.56 186 VAL A O 1
ATOM 1513 N N . HIS A 1 187 ? -13.943 -9.244 14.696 1.00 73.25 187 HIS A N 1
ATOM 1514 C CA . HIS A 1 187 ? -13.668 -10.326 13.754 1.00 73.25 187 HIS A CA 1
ATOM 1515 C C . HIS A 1 187 ? -13.538 -11.686 14.413 1.00 73.25 187 HIS A C 1
ATOM 1517 O O . HIS A 1 187 ? -14.048 -12.655 13.859 1.00 73.25 187 HIS A O 1
ATOM 1523 N N . GLN A 1 188 ? -12.921 -11.781 15.588 1.00 74.62 188 GLN A N 1
ATOM 1524 C CA . GLN A 1 188 ? -12.853 -13.045 16.323 1.00 74.62 188 GLN A CA 1
ATOM 1525 C C . GLN A 1 188 ? -14.261 -13.568 16.652 1.00 74.62 188 GLN A C 1
ATOM 1527 O O . GLN A 1 188 ? -14.540 -14.733 16.383 1.00 74.62 188 GLN A O 1
ATOM 1532 N N . GLN A 1 189 ? -15.162 -12.688 17.103 1.00 70.75 189 GLN A N 1
ATOM 1533 C CA . GLN A 1 189 ? -16.556 -13.018 17.438 1.00 70.75 189 GLN A CA 1
ATOM 1534 C C . GLN A 1 189 ? -17.467 -13.168 16.203 1.00 70.75 189 GLN A C 1
ATOM 1536 O O . GLN A 1 189 ? -18.428 -13.927 16.223 1.00 70.75 189 GLN A O 1
ATOM 1541 N N . GLY A 1 190 ? -17.172 -12.457 15.111 1.00 56.59 190 GLY A N 1
ATOM 1542 C CA . GLY A 1 190 ? -18.021 -12.375 13.917 1.00 56.59 190 GLY A CA 1
ATOM 1543 C C . GLY A 1 190 ? -17.743 -13.403 12.820 1.00 56.59 190 GLY A C 1
ATOM 1544 O O . GLY A 1 190 ? -18.156 -13.178 11.691 1.00 56.59 190 GLY A O 1
ATOM 1545 N N . GLY A 1 191 ? -17.012 -14.487 13.093 1.00 46.94 191 GLY A N 1
ATOM 1546 C CA . GLY A 1 191 ? -16.930 -15.614 12.149 1.00 46.94 191 GLY A CA 1
ATOM 1547 C C . GLY A 1 191 ? -17.379 -16.941 12.740 1.00 46.94 191 GLY A C 1
ATOM 1548 O O . GLY A 1 191 ? -16.860 -17.971 12.328 1.00 46.94 191 GLY A O 1
ATOM 1549 N N . GLU A 1 192 ? -18.293 -16.879 13.708 1.00 43.66 192 GLU A N 1
ATOM 1550 C CA . GLU A 1 192 ? -19.171 -17.985 14.115 1.00 43.66 192 GLU A CA 1
ATOM 1551 C C . GLU A 1 192 ? -20.623 -17.792 13.621 1.00 43.66 192 GLU A C 1
ATOM 1553 O O . GLU A 1 192 ? -21.479 -18.618 13.925 1.00 43.66 192 GLU A O 1
ATOM 1558 N N . GLN A 1 193 ? -20.912 -16.728 12.857 1.00 36.53 193 GLN A N 1
ATOM 1559 C CA . GLN A 1 193 ? -22.204 -16.515 12.186 1.00 36.53 193 GLN A CA 1
ATOM 1560 C C . GLN A 1 193 ? -22.080 -16.655 10.674 1.00 36.53 193 GLN A C 1
ATOM 1562 O O . GLN A 1 193 ? -21.090 -16.121 10.122 1.00 36.53 193 GLN A O 1
#

Organism: NCBI:txid1802207

pLDDT: mean 79.42, std 17.35, range [36.53, 97.0]

Sequence (193 aa):
MNREDILQRIASQIDEVKKLELALGKLNSKRNQLSKDYEEKKNLLERICGASWEDLWSAMDVAQKPEDSSDSEPKKVPEPKRAQTQKPRQSKRLLVAKDSVAYWILSAIDHYERNNPDSRTDVESIKIFIDSTKPDFLPHHSPNSVAWTVYNLTLRRMITRTRGRSGKNKKSQYHLTDLGKQALLVHQQGGEQ